Protein 3G2T (pdb70)

Solvent-accessible surface area: 14711 Å² total

Foldseek 3Di:
DDALVVLLCVQQPPPDPDGPVVSLVVSLVCQVVDDCSLLVNLVSLLVQLLDLRQSSNVSSLVSVLVSCVDDDDVNVQNCLDCVRVVSLVQCLDPVHNNVSHDVVSNVSSLVSLVVCCVVPVVSVSSVVSNVVCVVVPSDD/DDDLLVLLCVQQPLVDPDGDVVSLVVSLVCQVVDLVRLLVNLVSLLVQLLDLRQSSNVSSLVSLLVSVVVDDDSNVVNCLDCVRVVSLVLCCDPVHNNVSHDPVSNVSSLVSLVVCVVVPVPSVSSVVSNVVCVVVVSD/DDDDDDDD/DDDDDDDD

B-factor: mean 36.27, std 16.41, range [13.41, 127.63]

Organism: Homo sapiens (NCBI:txid9606)

Sequence (295 aa):
PETLEARINRATNPLNKELDWASINGFCEQLNEDFEGPPLATRLLAHKIQSPQEWEAIQALTVLETCMKSCGKRFHDEVGKFRFLNELIKVVSPKYLGSRTSEKVKNKILELLYSWTVGLPEEVKIAEAYQMLKKQGIVKPETLEARINRATNPLNKELDWASINGFCEQLNEDFEGPPLATRLLAHKIQSPQEWEAIQALTVLETCMKSCGKRFHDEVGKFRFLNELIKVVSPKYLGSRTSEKVKNKILELLYSWTVGLPEEVKIAEAYQMLKKQGIVDDVPMVIADDVPMVIA

InterPro domains:
  IPR002014 VHS domain [PF00790] (8-143)
  IPR002014 VHS domain [PS50179] (17-147)
  IPR002014 VHS domain [SM00288] (10-143)
  IPR004152 GAT domain [PF03127] (222-300)
  IPR004152 GAT domain [PS50909] (171-299)
  IPR008152 Clathrin adaptor, alpha/beta/gamma-adaptin, appendage, Ig-like subdomain [PF02883] (514-631)
  IPR008152 Clathrin adaptor, alpha/beta/gamma-adaptin, appendage, Ig-like subdomain [SM00809] (507-631)
  IPR008153 Gamma-adaptin ear (GAE) domain [PS50180] (510-631)
  IPR008942 ENTH/VHS [G3DSA:1.25.40.90] (2-163)
  IPR008942 ENTH/VHS [SSF48464] (10-154)
  IPR013041 Clathrin adaptor, appendage, Ig-like subdomain superfamily [SSF49348] (496-639)
  IPR027422 ADP-ribosylation factor-binding protein GGA1-3 [PTHR45905] (5-639)
  IPR038425 GAT domain superfamily [G3DSA:1.20.58.160] (210-314)
  IPR041198 N-terminal extension of GAT domain [PF18308] (169-207)

Nearest PDB structures (foldseek):
  3g2s-assembly1_A  TM=9.979E-01  e=1.221E-18  Homo sapiens
  1py1-assembly2_C  TM=9.968E-01  e=1.893E-18  Homo sapiens
  3g2w-assembly2_B  TM=9.938E-01  e=2.794E-18  Homo sapiens
  1jwf-assembly1_A  TM=9.882E-01  e=1.961E-17  Homo sapiens
  1lf8-assembly1_A  TM=9.899E-01  e=2.684E-15  Homo sapiens

Radius of gyration: 19.16 Å; Cα contacts (8 Å, |Δi|>4): 377; chains: 4; bounding box: 48×46×51 Å

CATH classification: 1.25.40.90

GO terms:
  GO:0005515 protein binding (F, IPI)
  GO:0034394 protein localization to cell surface (P, IDA)
  GO:0005769 early endosome (C, IDA)
  GO:0042147 retrograde transport, endosome to Golgi (P, IDA)
  GO:0043001 Golgi to plasma membrane protein transport (P, IDA)
  GO:0006886 intracellular protein transport (P, IDA)
  GO:0008104 intracellular protein localization (P, IDA)
  GO:0031901 early endosome membrane (C, EXP)
  GO:0010008 endosome membrane (C, EXP)
  GO:0031901 early endosome membrane (C, TAS)
  GO:0010008 endosome membrane (C, TAS)
  GO:0005794 Golgi apparatus (C, IDA)
  GO:0032991 protein-containing complex (C, IMP)
  GO:0031267 small GTPase binding (F, IPI)
  GO:0005794 Golgi apparatus (C, TAS)
  GO:0006886 intracellular protein transport (P, TAS)
  GO:0016020 membrane (C, HDA)

Secondary structure (DSSP, 8-state):
---HHHHHHHHT-TT-SS--HHHHHHHHHHTTSSTTHHHHHHHHHHHHHT-SSHHHHHHHHHHHHHHHTS--HHHHHHHTSHHHHHHHHHHH-TTTTGGGS-HHHHHHHHHHHHHHHHH-TT-HHHHHHHHHHHHTT---/---HHHHHHHHT-TT-SS--HHHHHHHHHHGGGSTTHHHHHHHHHHHHHT-SSHHHHHHHHHHHHHHHHH--HHHHHHHTSHHHHHHHHHHH-TTTTGGGS-HHHHHHHHHHHHHHHHH-TT-HHHHHHHHHHHHTT--/-PPPPPP-/-PPPPPP-

Structure (mmCIF, N/CA/C/O backbone):
data_3G2T
#
_entry.id   3G2T
#
_cell.length_a   55.800
_cell.length_b   68.300
_cell.length_c   100.600
_cell.angle_alpha   90.00
_cell.angle_beta   90.00
_cell.angle_gamma   90.00
#
_symmetry.space_group_name_H-M   'P 21 21 21'
#
loop_
_entity.id
_entity.type
_entity.pdbx_description
1 polymer 'ADP-ribosylation factor-binding protein GGA1'
2 polymer 'Phosphorylated C-terminal fragment of Sortilin-related receptor'
3 non-polymer 'IODIDE ION'
4 water water
#
loop_
_atom_site.group_PDB
_atom_site.id
_atom_site.type_symbol
_atom_site.label_atom_id
_atom_site.label_alt_id
_atom_site.label_comp_id
_atom_site.label_asym_id
_atom_site.label_entity_id
_atom_site.label_seq_id
_atom_site.pdbx_PDB_ins_code
_atom_site.Cartn_x
_atom_site.Cartn_y
_atom_site.Cartn_z
_atom_site.occupancy
_atom_site.B_iso_or_equiv
_atom_site.auth_seq_id
_atom_site.auth_comp_id
_atom_site.auth_asym_id
_atom_site.auth_atom_id
_atom_site.pdbx_PDB_model_num
ATOM 1 N N . PRO A 1 9 ? 6.196 -13.940 10.479 1.00 112.63 7 PRO A N 1
ATOM 2 C CA . PRO A 1 9 ? 7.205 -12.893 10.620 1.00 110.57 7 PRO A CA 1
ATOM 3 C C . PRO A 1 9 ? 8.269 -12.974 9.526 1.00 109.17 7 PRO A C 1
ATOM 4 O O . PRO A 1 9 ? 8.807 -14.051 9.255 1.00 111.24 7 PRO A O 1
ATOM 8 N N . GLU A 1 10 ? 8.556 -11.839 8.894 1.00 74.63 8 GLU A N 1
ATOM 9 C CA . GLU A 1 10 ? 9.401 -11.813 7.706 1.00 70.95 8 GLU A CA 1
ATOM 10 C C . GLU A 1 10 ? 10.716 -11.075 7.969 1.00 67.24 8 GLU A C 1
ATOM 11 O O . GLU A 1 10 ? 10.915 -10.484 9.032 1.00 65.79 8 GLU A O 1
ATOM 17 N N . THR A 1 11 ? 11.633 -11.158 7.015 1.00 46.74 9 THR A N 1
ATOM 18 C CA . THR A 1 11 ? 12.910 -10.476 7.140 1.00 42.46 9 THR A CA 1
ATOM 19 C C . THR A 1 11 ? 12.705 -8.972 6.969 1.00 38.17 9 THR A C 1
ATOM 20 O O . THR A 1 11 ? 11.634 -8.531 6.543 1.00 35.54 9 THR A O 1
ATOM 24 N N . LEU A 1 12 ? 13.709 -8.183 7.337 1.00 34.61 10 LEU A N 1
ATOM 25 C CA . LEU A 1 12 ? 13.666 -6.748 7.063 1.00 31.67 10 LEU A CA 1
ATOM 26 C C . LEU A 1 12 ? 13.532 -6.534 5.561 1.00 29.81 10 LEU A C 1
ATOM 27 O O . LEU A 1 12 ? 12.778 -5.672 5.110 1.00 29.07 10 LEU A O 1
ATOM 32 N N . GLU A 1 13 ? 14.262 -7.346 4.803 1.00 30.30 11 GLU A N 1
ATOM 33 C CA . GLU A 1 13 ? 14.210 -7.332 3.350 1.00 30.15 11 GLU A CA 1
ATOM 34 C C . GLU A 1 13 ? 12.779 -7.436 2.841 1.00 30.03 11 GLU A C 1
ATOM 35 O O . GLU A 1 13 ? 12.300 -6.535 2.163 1.00 28.64 11 GLU A O 1
ATOM 41 N N . ALA A 1 14 ? 12.099 -8.532 3.168 1.00 32.14 12 ALA A N 1
ATOM 42 C CA . ALA A 1 14 ? 10.741 -8.730 2.692 1.00 31.16 12 ALA A CA 1
ATOM 43 C C . ALA A 1 14 ? 9.801 -7.598 3.128 1.00 29.93 12 ALA A C 1
ATOM 44 O O . ALA A 1 14 ? 8.942 -7.179 2.354 1.00 28.65 12 ALA A O 1
ATOM 46 N N . ARG A 1 15 ? 9.994 -7.077 4.341 1.00 25.83 13 ARG A N 1
ATOM 47 C CA . ARG A 1 15 ? 9.112 -6.043 4.878 1.00 25.73 13 ARG A CA 1
ATOM 48 C C . ARG A 1 15 ? 9.301 -4.713 4.147 1.00 24.26 13 ARG A C 1
ATOM 49 O O . ARG A 1 15 ? 8.325 -4.024 3.828 1.00 23.59 13 ARG A O 1
ATOM 57 N N . ILE A 1 16 ? 10.553 -4.334 3.932 1.00 22.69 14 ILE A N 1
ATOM 58 C CA . ILE A 1 16 ? 10.858 -3.117 3.158 1.00 22.63 14 ILE A CA 1
ATOM 59 C C . ILE A 1 16 ? 10.384 -3.210 1.698 1.00 22.03 14 ILE A C 1
ATOM 60 O O . ILE A 1 16 ? 9.985 -2.200 1.104 1.00 20.92 14 ILE A O 1
ATOM 65 N N . ASN A 1 17 ? 10.442 -4.412 1.121 1.00 24.22 15 ASN A N 1
ATOM 66 C CA . ASN A 1 17 ? 9.989 -4.623 -0.252 1.00 24.14 15 ASN A CA 1
ATOM 67 C C . ASN A 1 17 ? 8.468 -4.475 -0.371 1.00 25.55 15 ASN A C 1
ATOM 68 O O . ASN A 1 17 ? 7.963 -4.065 -1.402 1.00 26.25 15 ASN A O 1
ATOM 73 N N . ARG A 1 18 ? 7.740 -4.867 0.671 1.00 27.74 16 ARG A N 1
ATOM 74 C CA . ARG A 1 18 ? 6.305 -4.566 0.774 1.00 29.17 16 ARG A CA 1
ATOM 75 C C . ARG A 1 18 ? 6.060 -3.070 0.955 1.00 27.13 16 ARG A C 1
ATOM 76 O O . ARG A 1 18 ? 5.287 -2.455 0.222 1.00 26.80 16 ARG A O 1
ATOM 84 N N . ALA A 1 19 ? 6.708 -2.499 1.961 1.00 24.71 17 ALA A N 1
ATOM 85 C CA . ALA A 1 19 ? 6.437 -1.123 2.376 1.00 24.61 17 ALA A CA 1
ATOM 86 C C . ALA A 1 19 ? 6.805 -0.077 1.323 1.00 23.15 17 ALA A C 1
ATOM 87 O O . ALA A 1 19 ? 6.480 1.103 1.482 1.00 23.84 17 ALA A O 1
ATOM 89 N N . THR A 1 20 ? 7.601 -0.478 0.336 1.00 24.88 18 THR A N 1
ATOM 90 C CA . THR A 1 20 ? 8.100 0.453 -0.688 1.00 23.07 18 THR A CA 1
ATOM 91 C C . THR A 1 20 ? 7.843 -0.010 -2.117 1.00 23.72 18 THR A C 1
ATOM 92 O O . THR A 1 20 ? 8.333 0.601 -3.072 1.00 22.12 18 THR A O 1
ATOM 96 N N . ASN A 1 21 ? 7.002 -1.033 -2.259 1.00 23.95 19 ASN A N 1
ATOM 97 C CA . ASN A 1 21 ? 6.643 -1.576 -3.565 1.00 25.31 19 ASN A CA 1
ATOM 98 C C . ASN A 1 21 ? 6.107 -0.480 -4.485 1.00 25.11 19 ASN A C 1
ATOM 99 O O . ASN A 1 21 ? 5.191 0.256 -4.102 1.00 27.34 19 ASN A O 1
ATOM 104 N N . PRO A 1 22 ? 6.725 -0.318 -5.676 1.00 25.49 20 PRO A N 1
ATOM 105 C CA . PRO A 1 22 ? 6.222 0.563 -6.724 1.00 24.76 20 PRO A CA 1
ATOM 106 C C . PRO A 1 22 ? 4.771 0.314 -7.131 1.00 24.65 20 PRO A C 1
ATOM 107 O O . PRO A 1 22 ? 4.114 1.227 -7.613 1.00 24.82 20 PRO A O 1
ATOM 111 N N . LEU A 1 23 ? 4.286 -0.905 -6.937 1.00 27.06 21 LEU A N 1
ATOM 112 C CA . LEU A 1 23 ? 2.905 -1.257 -7.265 1.00 28.77 21 LEU A CA 1
ATOM 113 C C . LEU A 1 23 ? 1.855 -0.840 -6.225 1.00 28.92 21 LEU A C 1
ATOM 114 O O . LEU A 1 23 ? 0.654 -0.933 -6.496 1.00 28.68 21 LEU A O 1
ATOM 119 N N . ASN A 1 24 ? 2.292 -0.463 -5.024 1.00 25.88 22 ASN A N 1
ATOM 120 C CA . ASN A 1 24 ? 1.356 -0.048 -3.973 1.00 25.81 22 ASN A CA 1
ATOM 121 C C . ASN A 1 24 ? 0.517 1.117 -4.455 1.00 25.73 22 ASN A C 1
ATOM 122 O O . ASN A 1 24 ? 1.053 2.088 -4.974 1.00 25.25 22 ASN A O 1
ATOM 127 N N . LYS A 1 25 ? -0.794 1.031 -4.250 1.00 26.55 23 LYS A N 1
ATOM 128 C CA . LYS A 1 25 ? -1.693 2.071 -4.719 1.00 27.47 23 LYS A CA 1
ATOM 129 C C . LYS A 1 25 ? -1.740 3.244 -3.742 1.00 27.84 23 LYS A C 1
ATOM 130 O O . LYS A 1 25 ? -2.050 4.370 -4.129 1.00 27.43 23 LYS A O 1
ATOM 136 N N . GLU A 1 26 ? -1.381 2.973 -2.490 1.00 26.71 24 GLU A N 1
ATOM 137 C CA . GLU A 1 26 ? -1.280 3.991 -1.449 1.00 26.44 24 GLU A CA 1
ATOM 138 C C . GLU A 1 26 ? -0.296 3.505 -0.392 1.00 25.26 24 GLU A C 1
ATOM 139 O O . GLU A 1 26 ? 0.090 2.330 -0.386 1.00 24.53 24 GLU A O 1
ATOM 145 N N . LEU A 1 27 ? 0.083 4.393 0.521 1.00 22.99 25 LEU A N 1
ATOM 146 C CA . LEU A 1 27 ? 0.970 4.018 1.628 1.00 22.19 25 LEU A CA 1
ATOM 147 C C . LEU A 1 27 ? 0.460 2.761 2.317 1.00 23.75 25 LEU A C 1
ATOM 148 O O . LEU A 1 27 ? -0.724 2.666 2.620 1.00 24.79 25 LEU A O 1
ATOM 153 N N . ASP A 1 28 ? 1.353 1.796 2.538 1.00 24.26 26 ASP A N 1
ATOM 154 C CA . ASP A 1 28 ? 0.993 0.525 3.186 1.00 25.52 26 ASP A CA 1
ATOM 155 C C . ASP A 1 28 ? 1.422 0.575 4.646 1.00 24.95 26 ASP A C 1
ATOM 156 O O . ASP A 1 28 ? 2.548 0.212 5.000 1.00 25.30 26 ASP A O 1
ATOM 161 N N . TRP A 1 29 ? 0.547 1.111 5.485 1.00 28.13 27 TRP A N 1
ATOM 162 C CA . TRP A 1 29 ? 0.931 1.471 6.837 1.00 27.19 27 TRP A CA 1
ATOM 163 C C . TRP A 1 29 ? 1.188 0.232 7.693 1.00 28.34 27 TRP A C 1
ATOM 164 O O . TRP A 1 29 ? 2.067 0.242 8.546 1.00 27.86 27 TRP A O 1
ATOM 175 N N . ALA A 1 30 ? 0.478 -0.860 7.416 1.00 26.58 28 ALA A N 1
ATOM 176 C CA . ALA A 1 30 ? 0.761 -2.117 8.100 1.00 27.13 28 ALA A CA 1
ATOM 177 C C . ALA A 1 30 ? 2.217 -2.540 7.908 1.00 26.22 28 ALA A C 1
ATOM 178 O O . ALA A 1 30 ? 2.886 -2.912 8.858 1.00 26.31 28 ALA A O 1
ATOM 180 N N . SER A 1 31 ? 2.709 -2.456 6.675 1.00 28.51 29 SER A N 1
ATOM 181 C CA . SER A 1 31 ? 4.051 -2.919 6.349 1.00 28.06 29 SER A CA 1
ATOM 182 C C . SER A 1 31 ? 5.114 -1.905 6.779 1.00 26.37 29 SER A C 1
ATOM 183 O O . SER A 1 31 ? 6.209 -2.288 7.183 1.00 26.61 29 SER A O 1
ATOM 186 N N . ILE A 1 32 ? 4.791 -0.615 6.682 1.00 24.19 30 ILE A N 1
ATOM 187 C CA . ILE A 1 32 ? 5.664 0.449 7.180 1.00 21.99 30 ILE A CA 1
ATOM 188 C C . ILE A 1 32 ? 5.871 0.305 8.700 1.00 22.76 30 ILE A C 1
ATOM 189 O O . ILE A 1 32 ? 7.000 0.258 9.191 1.00 20.15 30 ILE A O 1
ATOM 194 N N . ASN A 1 33 ? 4.771 0.268 9.445 1.00 22.95 31 ASN A N 1
ATOM 195 C CA . ASN A 1 33 ? 4.838 0.173 10.898 1.00 24.88 31 ASN A CA 1
ATOM 196 C C . ASN A 1 33 ? 5.507 -1.128 11.362 1.00 24.39 31 ASN A C 1
ATOM 197 O O . ASN A 1 33 ? 6.330 -1.124 12.268 1.00 27.44 31 ASN A O 1
ATOM 202 N N . GLY A 1 34 ? 5.191 -2.229 10.698 1.00 26.66 32 GLY A N 1
ATOM 203 C CA . GLY A 1 34 ? 5.847 -3.509 10.985 1.00 26.98 32 GLY A CA 1
ATOM 204 C C . GLY A 1 34 ? 7.345 -3.499 10.730 1.00 27.30 32 GLY A C 1
ATOM 205 O O . GLY A 1 34 ? 8.098 -4.167 11.436 1.00 29.41 32 GLY A O 1
ATOM 206 N N . PHE A 1 35 ? 7.791 -2.754 9.718 1.00 24.80 33 PHE A N 1
ATOM 207 C CA . PHE A 1 35 ? 9.232 -2.568 9.492 1.00 24.64 33 PHE A CA 1
ATOM 208 C C . PHE A 1 35 ? 9.923 -1.872 10.665 1.00 25.81 33 PHE A C 1
ATOM 209 O O . PHE A 1 35 ? 10.969 -2.328 11.137 1.00 26.56 33 PHE A O 1
ATOM 217 N N . CYS A 1 36 ? 9.386 -0.722 11.075 1.00 23.45 34 CYS A N 1
ATOM 218 C CA . CYS A 1 36 ? 9.865 -0.044 12.282 1.00 22.96 34 CYS A CA 1
ATOM 219 C C . CYS A 1 36 ? 9.903 -0.953 13.512 1.00 25.47 34 CYS A C 1
ATOM 220 O O . CYS A 1 36 ? 10.880 -0.944 14.273 1.00 24.98 34 CYS A O 1
ATOM 223 N N . GLU A 1 37 ? 8.810 -1.681 13.742 1.00 29.66 35 GLU A N 1
ATOM 224 C CA . GLU A 1 37 ? 8.742 -2.646 14.839 1.00 30.92 35 GLU A CA 1
ATOM 225 C C . GLU A 1 37 ? 9.872 -3.675 14.760 1.00 31.20 35 GLU A C 1
ATOM 226 O O . GLU A 1 37 ? 10.512 -3.978 15.760 1.00 31.69 35 GLU A O 1
ATOM 232 N N . GLN A 1 38 ? 10.091 -4.236 13.577 1.00 28.58 36 GLN A N 1
ATOM 233 C CA . GLN A 1 38 ? 11.012 -5.367 13.428 1.00 30.27 36 GLN A CA 1
ATOM 234 C C . GLN A 1 38 ? 12.504 -4.985 13.483 1.00 28.98 36 GLN A C 1
ATOM 235 O O . GLN A 1 38 ? 13.350 -5.806 13.831 1.00 27.96 36 GLN A O 1
ATOM 241 N N . LEU A 1 39 ? 12.840 -3.761 13.087 1.00 27.66 37 LEU A N 1
ATOM 242 C CA . LEU A 1 39 ? 14.253 -3.413 12.937 1.00 28.60 37 LEU A CA 1
ATOM 243 C C . LEU A 1 39 ? 15.003 -3.467 14.272 1.00 28.87 37 LEU A C 1
ATOM 244 O O . LEU A 1 39 ? 16.218 -3.603 14.297 1.00 29.91 37 LEU A O 1
ATOM 249 N N . ASN A 1 40 ? 14.271 -3.409 15.381 1.00 29.80 38 ASN A N 1
ATOM 250 C CA . ASN A 1 40 ? 14.909 -3.437 16.695 1.00 32.49 38 ASN A CA 1
ATOM 251 C C . ASN A 1 40 ? 14.979 -4.843 17.283 1.00 33.94 38 ASN A C 1
ATOM 252 O O . ASN A 1 40 ? 15.555 -5.049 18.353 1.00 33.95 38 ASN A O 1
ATOM 257 N N . GLU A 1 41 ? 14.438 -5.811 16.551 1.00 40.07 39 GLU A N 1
ATOM 258 C CA . GLU A 1 41 ? 14.324 -7.181 17.048 1.00 44.77 39 GLU A CA 1
ATOM 259 C C . GLU A 1 41 ? 15.670 -7.808 17.393 1.00 46.68 39 GLU A C 1
ATOM 260 O O . GLU A 1 41 ? 15.842 -8.349 18.486 1.00 48.93 39 GLU A O 1
ATOM 266 N N . ASP A 1 42 ? 16.643 -7.732 16.494 1.00 44.57 40 ASP A N 1
ATOM 267 C CA . ASP A 1 42 ? 17.983 -8.150 16.911 1.00 46.85 40 ASP A CA 1
ATOM 268 C C . ASP A 1 42 ? 19.079 -7.111 16.773 1.00 43.93 40 ASP A C 1
ATOM 269 O O . ASP A 1 42 ? 18.823 -5.984 16.353 1.00 40.56 40 ASP A O 1
ATOM 274 N N . PHE A 1 43 ? 20.268 -7.461 17.255 1.00 45.02 41 PHE A N 1
ATOM 275 C CA . PHE A 1 43 ? 21.295 -6.472 17.559 1.00 44.71 41 PHE A CA 1
ATOM 276 C C . PHE A 1 43 ? 21.673 -5.681 16.312 1.00 42.97 41 PHE A C 1
ATOM 277 O O . PHE A 1 43 ? 21.836 -4.452 16.358 1.00 39.72 41 PHE A O 1
ATOM 285 N N . GLU A 1 44 ? 21.703 -6.380 15.180 1.00 44.58 42 GLU A N 1
ATOM 286 C CA . GLU A 1 44 ? 22.210 -5.817 13.936 1.00 43.25 42 GLU A CA 1
ATOM 287 C C . GLU A 1 44 ? 21.079 -5.367 13.023 1.00 40.26 42 GLU A C 1
ATOM 288 O O . GLU A 1 44 ? 21.312 -5.018 11.862 1.00 39.26 42 GLU A O 1
ATOM 294 N N . GLY A 1 45 ? 19.854 -5.387 13.541 1.00 30.30 43 GLY A N 1
ATOM 295 C CA . GLY A 1 45 ? 18.684 -4.979 12.758 1.00 27.75 43 GLY A CA 1
ATOM 296 C C . GLY A 1 45 ? 18.767 -3.544 12.263 1.00 25.33 43 GLY A C 1
ATOM 297 O O .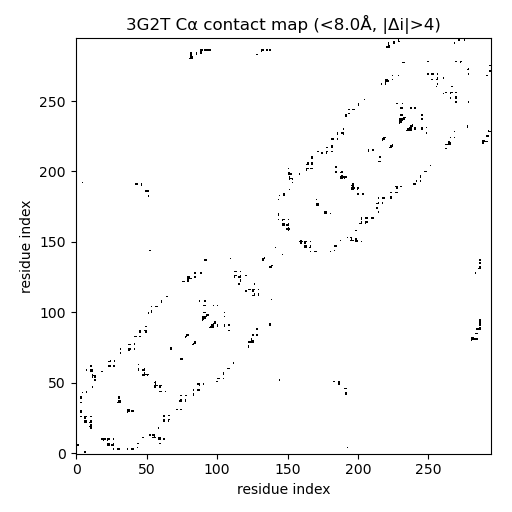 GLY A 1 45 ? 18.591 -3.281 11.077 1.00 24.75 43 GLY A O 1
ATOM 298 N N . PRO A 1 46 ? 19.010 -2.594 13.181 1.00 27.57 44 PRO A N 1
ATOM 299 C CA . PRO A 1 46 ? 19.024 -1.175 12.829 1.00 24.91 44 PRO A CA 1
ATOM 300 C C . PRO A 1 46 ? 20.019 -0.789 11.722 1.00 25.78 44 PRO A C 1
ATOM 301 O O . PRO A 1 46 ? 19.666 0.008 10.847 1.00 24.00 44 PRO A O 1
ATOM 305 N N . PRO A 1 47 ? 21.282 -1.265 11.809 1.00 27.50 45 PRO A N 1
ATOM 306 C CA . PRO A 1 47 ? 22.237 -1.021 10.720 1.00 27.22 45 PRO A CA 1
ATOM 307 C C . PRO A 1 47 ? 21.804 -1.630 9.388 1.00 27.87 45 PRO A C 1
ATOM 308 O O . PRO A 1 47 ? 22.105 -1.078 8.334 1.00 26.14 45 PRO A O 1
ATOM 312 N N . LEU A 1 48 ? 21.168 -2.798 9.435 1.00 27.79 46 LEU A N 1
ATOM 313 C CA . LEU A 1 48 ? 20.572 -3.378 8.241 1.00 28.65 46 LEU A CA 1
ATOM 314 C C . LEU A 1 48 ? 19.428 -2.537 7.688 1.00 26.32 46 LEU A C 1
ATOM 315 O O . LEU A 1 48 ? 19.342 -2.340 6.482 1.00 28.76 46 LEU A O 1
ATOM 320 N N . ALA A 1 49 ? 18.527 -2.093 8.560 1.00 26.23 47 ALA A N 1
ATOM 321 C CA . ALA A 1 49 ? 17.388 -1.273 8.149 1.00 25.71 47 ALA A CA 1
ATOM 322 C C . ALA A 1 49 ? 17.853 -0.043 7.384 1.00 25.64 47 ALA A C 1
ATOM 323 O O . ALA A 1 49 ? 17.304 0.306 6.339 1.00 26.62 47 ALA A O 1
ATOM 325 N N . THR A 1 50 ? 18.928 0.556 7.879 1.00 25.93 48 THR A N 1
ATOM 326 C CA . THR A 1 50 ? 19.480 1.788 7.344 1.00 24.02 48 THR A CA 1
ATOM 327 C C . THR A 1 50 ? 20.202 1.542 5.998 1.00 24.16 48 THR A C 1
ATOM 328 O O . THR A 1 50 ? 19.966 2.241 5.024 1.00 22.20 48 THR A O 1
ATOM 332 N N . ARG A 1 51 ? 20.913 0.423 5.896 1.00 28.41 49 ARG A N 1
ATOM 333 C CA . ARG A 1 51 ? 21.439 -0.041 4.618 1.00 29.05 49 ARG A CA 1
ATOM 334 C C . ARG A 1 51 ? 20.332 -0.202 3.578 1.00 27.95 49 ARG A C 1
ATOM 335 O O . ARG A 1 51 ? 20.459 0.260 2.434 1.00 26.63 49 ARG A O 1
ATOM 343 N N . LEU A 1 52 ? 19.254 -0.872 3.974 1.00 22.78 50 LEU A N 1
ATOM 344 C CA . LEU A 1 52 ? 18.141 -1.151 3.078 1.00 20.97 50 LEU A CA 1
ATOM 345 C C . LEU A 1 52 ? 17.385 0.152 2.723 1.00 21.06 50 LEU A C 1
ATOM 346 O O . LEU A 1 52 ? 17.069 0.397 1.573 1.00 21.12 50 LEU A O 1
ATOM 351 N N . LEU A 1 53 ? 17.133 1.005 3.706 1.00 22.34 51 LEU A N 1
ATOM 352 C CA . LEU A 1 53 ? 16.486 2.295 3.438 1.00 20.19 51 LEU A CA 1
ATOM 353 C C . LEU A 1 53 ? 17.280 3.151 2.450 1.00 20.15 51 LEU A C 1
ATOM 354 O O . LEU A 1 53 ? 16.718 3.766 1.538 1.00 19.75 51 LEU A O 1
ATOM 359 N N . ALA A 1 54 ? 18.595 3.157 2.608 1.00 23.92 52 ALA A N 1
ATOM 360 C CA . ALA A 1 54 ? 19.453 4.024 1.805 1.00 23.46 52 ALA A CA 1
ATOM 361 C C . ALA A 1 54 ? 19.375 3.651 0.335 1.00 25.56 52 ALA A C 1
ATOM 362 O O . ALA A 1 54 ? 19.380 4.521 -0.536 1.00 23.46 52 ALA A O 1
ATOM 364 N N . HIS A 1 55 ? 19.335 2.350 0.060 1.00 26.16 53 HIS A N 1
ATOM 365 C CA . HIS A 1 55 ? 19.190 1.882 -1.307 1.00 25.82 53 HIS A CA 1
ATOM 366 C C . HIS A 1 55 ? 17.827 2.245 -1.901 1.00 24.00 53 HIS A C 1
ATOM 367 O O . HIS A 1 55 ? 17.761 2.831 -2.976 1.00 23.42 53 HIS A O 1
ATOM 374 N N . LYS A 1 56 ? 16.746 1.957 -1.177 1.00 20.00 54 LYS A N 1
ATOM 375 C CA . LYS A 1 56 ? 15.407 2.321 -1.644 1.00 18.22 54 LYS A CA 1
ATOM 376 C C . LYS A 1 56 ? 15.263 3.818 -1.941 1.00 18.26 54 LYS A C 1
ATOM 377 O O . LYS A 1 56 ? 14.587 4.221 -2.904 1.00 18.85 54 LYS A O 1
ATOM 383 N N . ILE A 1 57 ? 15.878 4.646 -1.104 1.00 20.12 55 ILE A N 1
ATOM 384 C CA . ILE A 1 57 ? 15.728 6.101 -1.210 1.00 18.95 55 ILE A CA 1
ATOM 385 C C . ILE A 1 57 ? 16.422 6.655 -2.460 1.00 19.62 55 ILE A C 1
ATOM 386 O O . ILE A 1 57 ? 16.015 7.695 -3.008 1.00 18.45 55 ILE A O 1
ATOM 391 N N . GLN A 1 58 ? 17.437 5.928 -2.931 1.00 17.55 56 GLN A N 1
ATOM 392 C CA . GLN A 1 58 ? 18.140 6.272 -4.163 1.00 19.68 56 GLN A CA 1
ATOM 393 C C . GLN A 1 58 ? 17.529 5.670 -5.422 1.00 20.56 56 GLN A C 1
ATOM 394 O O . GLN A 1 58 ? 18.094 5.804 -6.507 1.00 21.36 56 GLN A O 1
ATOM 400 N N . SER A 1 59 ? 16.304 5.165 -5.310 1.00 22.83 57 SER A N 1
ATOM 401 C CA . SER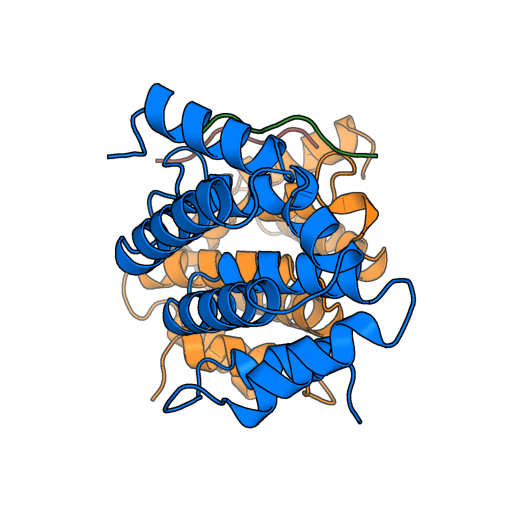 A 1 59 ? 15.601 4.641 -6.482 1.00 23.11 57 SER A CA 1
ATOM 402 C C . SER A 1 59 ? 15.296 5.705 -7.536 1.00 23.87 57 SER A C 1
ATOM 403 O O . SER A 1 59 ? 14.748 6.784 -7.208 1.00 22.60 57 SER A O 1
ATOM 406 N N . PRO A 1 60 ? 15.591 5.394 -8.816 1.00 24.14 58 PRO A N 1
ATOM 407 C CA . PRO A 1 60 ? 15.126 6.280 -9.880 1.00 25.23 58 PRO A CA 1
ATOM 408 C C . PRO A 1 60 ? 13.610 6.285 -10.020 1.00 25.55 58 PRO A C 1
ATOM 409 O O . PRO A 1 60 ? 13.054 7.198 -10.634 1.00 26.22 58 PRO A O 1
ATOM 413 N N . GLN A 1 61 ? 12.944 5.364 -9.331 1.00 21.17 59 GLN A N 1
ATOM 414 C CA . GLN A 1 61 ? 11.483 5.286 -9.353 1.00 20.58 59 GLN A CA 1
ATOM 415 C C . GLN A 1 61 ? 10.890 6.081 -8.195 1.00 19.96 59 GLN A C 1
ATOM 416 O O . GLN A 1 61 ? 11.068 5.724 -7.036 1.00 17.88 59 GLN A O 1
ATOM 422 N N . GLU A 1 62 ? 10.275 7.217 -8.518 1.00 21.77 60 GLU A N 1
ATOM 423 C CA . GLU A 1 62 ? 9.980 8.220 -7.520 1.00 21.74 60 GLU A CA 1
ATOM 424 C C . GLU A 1 62 ? 9.141 7.674 -6.357 1.00 21.80 60 GLU A C 1
ATOM 425 O O . GLU A 1 62 ? 9.457 7.916 -5.199 1.00 21.33 60 GLU A O 1
ATOM 431 N N . TRP A 1 63 ? 8.120 6.878 -6.666 1.00 21.13 61 TRP A N 1
ATOM 432 C CA . TRP A 1 63 ? 7.206 6.356 -5.649 1.00 20.31 61 TRP A CA 1
ATOM 433 C C . TRP A 1 63 ? 7.885 5.347 -4.723 1.00 21.01 61 TRP A C 1
ATOM 434 O O . TRP A 1 63 ? 7.513 5.218 -3.554 1.00 18.59 61 TRP A O 1
ATOM 445 N N . GLU A 1 64 ? 8.855 4.604 -5.250 1.00 21.50 62 GLU A N 1
ATOM 446 C CA . GLU A 1 64 ? 9.664 3.716 -4.413 1.00 22.44 62 GLU A CA 1
ATOM 447 C C . GLU A 1 64 ? 10.448 4.525 -3.376 1.00 21.24 62 GLU A C 1
ATOM 448 O O . GLU A 1 64 ? 10.317 4.289 -2.178 1.00 22.66 62 GLU A O 1
ATOM 454 N N . ALA A 1 65 ? 11.155 5.549 -3.844 1.00 23.12 63 ALA A N 1
ATOM 455 C CA . ALA A 1 65 ? 11.900 6.476 -2.987 1.00 22.51 63 ALA A CA 1
ATOM 456 C C . ALA A 1 65 ? 11.037 7.254 -1.994 1.00 22.06 63 ALA A C 1
ATOM 457 O O . ALA A 1 65 ? 11.431 7.415 -0.846 1.00 21.87 63 ALA A O 1
ATOM 459 N N . ILE A 1 66 ? 9.888 7.759 -2.443 1.00 19.03 64 ILE A N 1
ATOM 460 C CA . ILE A 1 66 ? 8.972 8.538 -1.583 1.00 18.57 64 ILE A CA 1
ATOM 461 C C . ILE A 1 66 ? 8.408 7.676 -0.437 1.00 19.50 64 ILE A C 1
ATOM 462 O O . ILE A 1 66 ? 8.334 8.118 0.709 1.00 18.03 64 ILE A O 1
ATOM 467 N N . GLN A 1 67 ? 8.047 6.435 -0.748 1.00 20.43 65 GLN A N 1
ATOM 468 C CA . GLN A 1 67 ? 7.568 5.506 0.267 1.00 20.73 65 GLN A CA 1
ATOM 469 C C . GLN A 1 67 ? 8.653 5.159 1.274 1.00 19.34 65 GLN A C 1
ATOM 470 O O . GLN A 1 67 ? 8.386 5.026 2.475 1.00 19.16 65 GLN A O 1
ATOM 476 N N . ALA A 1 68 ? 9.880 5.023 0.786 1.00 15.88 66 ALA A N 1
ATOM 477 C CA . ALA A 1 68 ? 11.010 4.689 1.641 1.00 16.99 66 ALA A CA 1
ATOM 478 C C . ALA A 1 68 ? 11.363 5.859 2.559 1.00 16.18 66 ALA A C 1
ATOM 479 O O . ALA A 1 68 ? 11.707 5.669 3.716 1.00 17.02 66 ALA A O 1
ATOM 481 N N . LEU A 1 69 ? 11.271 7.080 2.046 1.00 18.23 67 LEU A N 1
ATOM 482 C CA . LEU A 1 69 ? 11.386 8.264 2.908 1.00 18.37 67 LEU A CA 1
ATOM 483 C C . LEU A 1 69 ? 10.323 8.339 3.997 1.00 17.39 67 LEU A C 1
ATOM 484 O O . LEU A 1 69 ? 10.591 8.811 5.104 1.00 18.13 67 LEU A O 1
ATOM 489 N N . THR A 1 70 ? 9.096 7.956 3.660 1.00 19.40 68 THR A N 1
ATOM 490 C CA . THR A 1 70 ? 8.022 7.827 4.660 1.00 21.23 68 THR A CA 1
ATOM 491 C C . THR A 1 70 ? 8.301 6.754 5.718 1.00 21.34 68 THR A C 1
ATOM 492 O O . THR A 1 70 ? 7.999 6.940 6.903 1.00 23.59 68 THR A O 1
ATOM 496 N N . VAL A 1 71 ? 8.875 5.630 5.307 1.00 20.38 69 VAL A N 1
ATOM 497 C CA . VAL A 1 71 ? 9.381 4.661 6.279 1.00 20.35 69 VAL A CA 1
ATOM 498 C C . VAL A 1 71 ? 10.429 5.270 7.225 1.00 20.61 69 VAL A C 1
ATOM 499 O O . VAL A 1 71 ? 10.226 5.327 8.438 1.00 22.58 69 VAL A O 1
ATOM 503 N N . LEU A 1 72 ? 11.520 5.775 6.657 1.00 20.94 70 LEU A N 1
ATOM 504 C CA . LEU A 1 72 ? 12.530 6.517 7.415 1.00 20.66 70 LEU A CA 1
ATOM 505 C C . LEU A 1 72 ? 11.913 7.508 8.425 1.00 21.96 70 LEU A C 1
ATOM 506 O O . LEU A 1 72 ? 12.266 7.514 9.602 1.00 19.76 70 LEU A O 1
ATOM 511 N N . GLU A 1 73 ? 11.038 8.381 7.934 1.00 21.32 71 GLU A N 1
ATOM 512 C CA . GLU A 1 73 ? 10.401 9.399 8.759 1.00 22.48 71 GLU A CA 1
ATOM 513 C C . GLU A 1 73 ? 9.664 8.756 9.930 1.00 23.87 71 GLU A C 1
ATOM 514 O O . GLU A 1 73 ? 9.756 9.219 11.073 1.00 24.42 71 GLU A O 1
ATOM 520 N N . THR A 1 74 ? 8.907 7.705 9.624 1.00 23.50 72 THR A N 1
ATOM 521 C CA . THR A 1 74 ? 8.059 7.028 10.606 1.00 23.32 72 THR A CA 1
ATOM 522 C C . THR A 1 74 ? 8.875 6.362 11.707 1.00 22.20 72 THR A C 1
ATOM 523 O O . THR A 1 74 ? 8.554 6.492 12.883 1.00 22.32 72 THR A O 1
ATOM 527 N N . CYS A 1 75 ? 9.930 5.653 11.332 1.00 22.66 73 CYS A N 1
ATOM 528 C CA . CYS A 1 75 ? 10.736 4.946 12.324 1.00 24.44 73 CYS A CA 1
ATOM 529 C C . CYS A 1 75 ? 11.543 5.949 13.161 1.00 23.43 73 CYS A C 1
ATOM 530 O O . CYS A 1 75 ? 11.716 5.767 14.355 1.00 25.16 73 CYS A O 1
ATOM 533 N N . MET A 1 76 ? 11.987 7.036 12.539 1.00 21.89 74 MET A N 1
ATOM 534 C CA . MET A 1 76 ? 12.707 8.075 13.269 1.00 21.71 74 MET A CA 1
ATOM 535 C C . MET A 1 76 ? 11.834 8.732 14.345 1.00 22.12 74 MET A C 1
ATOM 536 O O . MET A 1 76 ? 12.335 9.131 15.371 1.00 23.47 74 MET A O 1
ATOM 541 N N . LYS A 1 77 ? 10.522 8.787 14.129 1.00 28.82 75 LYS A N 1
ATOM 542 C CA . LYS A 1 77 ? 9.630 9.449 15.073 1.00 29.40 75 LYS A CA 1
ATOM 543 C C . LYS A 1 77 ? 9.502 8.693 16.388 1.00 30.85 75 LYS A C 1
ATOM 544 O O . LYS A 1 77 ? 9.029 9.241 17.388 1.00 31.98 75 LYS A O 1
ATOM 550 N N . SER A 1 78 ? 9.913 7.430 16.385 1.00 30.22 76 SER A N 1
ATOM 551 C CA . SER A 1 78 ? 9.703 6.562 17.544 1.00 31.68 76 SER A CA 1
ATOM 552 C C . SER A 1 78 ? 11.000 6.314 18.302 1.00 30.57 76 SER A C 1
ATOM 553 O O . SER A 1 78 ? 12.090 6.440 17.733 1.00 31.34 76 SER A O 1
ATOM 556 N N . CYS A 1 79 ? 10.870 5.965 19.582 1.00 24.77 77 CYS A N 1
ATOM 557 C CA . CYS A 1 79 ? 12.013 5.811 20.466 1.00 25.60 77 CYS A CA 1
ATOM 558 C C . CYS A 1 79 ? 12.894 4.673 19.987 1.00 24.98 77 CYS A C 1
ATOM 559 O O . CYS A 1 79 ? 12.395 3.634 19.537 1.00 24.62 77 CYS A O 1
ATOM 562 N N . GLY A 1 80 ? 14.204 4.886 20.065 1.00 27.99 78 GLY A N 1
ATOM 563 C CA . GLY A 1 80 ? 15.176 3.898 19.622 1.00 27.09 78 GLY A CA 1
ATOM 564 C C . GLY A 1 80 ? 16.555 4.492 19.399 1.00 26.80 78 GLY A C 1
ATOM 565 O O . GLY A 1 80 ? 16.830 5.037 18.334 1.00 25.87 78 GLY A O 1
ATOM 566 N N . LYS A 1 81 ? 17.439 4.330 20.381 1.00 26.74 79 LYS A N 1
ATOM 567 C CA . LYS A 1 81 ? 18.808 4.827 20.275 1.00 27.43 79 LYS A CA 1
ATOM 568 C C . LYS A 1 81 ? 19.608 4.272 19.093 1.00 26.21 79 LYS A C 1
ATOM 569 O O . LYS A 1 81 ? 20.275 5.029 18.387 1.00 25.49 79 LYS A O 1
ATOM 575 N N . ARG A 1 82 ? 19.621 2.953 18.925 1.00 27.56 80 ARG A N 1
ATOM 576 C CA . ARG A 1 82 ? 20.473 2.341 17.903 1.00 26.50 80 ARG A CA 1
ATOM 577 C C . ARG A 1 82 ? 20.089 2.864 16.517 1.00 26.35 80 ARG A C 1
ATOM 578 O O . ARG A 1 82 ? 20.951 3.263 15.733 1.00 24.47 80 ARG A O 1
ATOM 586 N N . PHE A 1 83 ? 18.790 2.911 16.229 1.00 23.52 81 PHE A N 1
ATOM 587 C CA . PHE A 1 83 ? 18.340 3.407 14.921 1.00 23.06 81 PHE A CA 1
ATOM 588 C C . PHE A 1 83 ? 18.587 4.919 14.770 1.00 22.05 81 PHE A C 1
ATOM 589 O O . PHE A 1 83 ? 19.038 5.383 13.719 1.00 22.81 81 PHE A O 1
ATOM 597 N N . HIS A 1 84 ? 18.340 5.684 15.829 1.00 23.00 82 HIS A N 1
ATOM 598 C CA . HIS A 1 84 ? 18.663 7.117 15.798 1.00 21.98 82 HIS A CA 1
ATOM 599 C C . HIS A 1 84 ? 20.142 7.331 15.497 1.00 23.11 82 HIS A C 1
ATOM 600 O O . HIS A 1 84 ? 20.499 8.179 14.669 1.00 23.70 82 HIS A O 1
ATOM 607 N N . ASP A 1 85 ? 20.992 6.524 16.133 1.00 25.86 83 ASP A N 1
ATOM 608 C CA . ASP A 1 85 ? 22.445 6.607 15.953 1.00 26.12 83 ASP A CA 1
ATOM 609 C C . ASP A 1 85 ? 22.910 6.174 14.560 1.00 25.49 83 ASP A C 1
ATOM 610 O O . ASP A 1 85 ? 23.860 6.742 14.030 1.00 26.12 83 ASP A O 1
ATOM 615 N N . GLU A 1 86 ? 22.318 5.116 14.003 1.00 23.62 84 GLU A N 1
ATOM 616 C CA . GLU A 1 86 ? 22.675 4.693 12.640 1.00 22.82 84 GLU A CA 1
ATOM 617 C C . GLU A 1 86 ? 22.357 5.739 11.582 1.00 21.74 84 GLU A C 1
ATOM 618 O O . GLU A 1 86 ? 23.176 6.009 10.701 1.00 22.23 84 GLU A O 1
ATOM 624 N N . VAL A 1 87 ? 21.147 6.291 11.640 1.00 23.78 85 VAL A N 1
ATOM 625 C CA . VAL A 1 87 ? 20.740 7.368 10.743 1.00 22.89 85 VAL A CA 1
ATOM 626 C C . VAL A 1 87 ? 21.579 8.632 10.959 1.00 24.36 85 VAL A C 1
ATOM 627 O O . VAL A 1 87 ? 21.762 9.429 10.041 1.00 24.18 85 VAL A O 1
ATOM 631 N N . GLY A 1 88 ? 22.070 8.815 12.183 1.00 26.04 86 GLY A N 1
ATOM 632 C CA . GLY A 1 88 ? 22.852 9.992 12.528 1.00 26.27 86 GLY A CA 1
ATOM 633 C C . GLY A 1 88 ? 24.343 9.838 12.270 1.00 27.76 86 GLY A C 1
ATOM 634 O O . GLY A 1 88 ? 25.140 10.604 12.803 1.00 29.29 86 GLY A O 1
ATOM 635 N N . LYS A 1 89 ? 24.725 8.778 11.555 1.00 26.84 87 LYS A N 1
ATOM 636 C CA . LYS A 1 89 ? 26.084 8.642 11.021 1.00 27.46 87 LYS A CA 1
ATOM 637 C C . LYS A 1 89 ? 26.171 9.091 9.567 1.00 26.83 87 LYS A C 1
ATOM 638 O O . LYS A 1 89 ? 25.215 8.951 8.813 1.00 25.76 87 LYS A O 1
ATOM 644 N N . PHE A 1 90 ? 27.347 9.565 9.163 1.00 27.55 88 PHE A N 1
ATOM 645 C CA . PHE A 1 90 ? 27.593 9.926 7.764 1.00 26.86 88 PHE A CA 1
ATOM 646 C C . PHE A 1 90 ? 27.489 8.721 6.834 1.00 26.54 88 PHE A C 1
ATOM 647 O O . PHE A 1 90 ? 27.113 8.855 5.674 1.00 26.05 88 PHE A O 1
ATOM 655 N N . ARG A 1 91 ? 27.706 7.531 7.380 1.00 25.79 89 ARG A N 1
ATOM 656 C CA . ARG A 1 91 ? 27.537 6.300 6.609 1.00 26.34 89 ARG A CA 1
ATOM 657 C C . ARG A 1 91 ? 26.139 6.198 5.992 1.00 24.32 89 ARG A C 1
ATOM 658 O O . ARG A 1 91 ? 25.974 5.663 4.887 1.00 25.22 89 ARG A O 1
ATOM 666 N N . PHE A 1 92 ? 25.145 6.746 6.687 1.00 24.21 90 PHE A N 1
ATOM 667 C CA . PHE A 1 92 ? 23.788 6.837 6.150 1.00 21.90 90 PHE A CA 1
ATOM 668 C C . PHE A 1 92 ? 23.476 8.230 5.594 1.00 22.23 90 PHE A C 1
ATOM 669 O O . PHE A 1 92 ? 22.970 8.357 4.482 1.00 22.05 90 PHE A O 1
ATOM 677 N N . LEU A 1 93 ? 23.799 9.275 6.355 1.00 21.46 91 LEU A N 1
ATOM 678 C CA . LEU A 1 93 ? 23.572 10.657 5.896 1.00 21.19 91 LEU A CA 1
ATOM 679 C C . LEU A 1 93 ? 24.135 10.894 4.497 1.00 20.49 91 LEU A C 1
ATOM 680 O O . LEU A 1 93 ? 23.549 11.629 3.718 1.00 18.80 91 LEU A O 1
ATOM 685 N N . ASN A 1 94 ? 25.329 10.363 4.230 1.00 21.84 92 ASN A N 1
ATOM 686 C CA . ASN A 1 94 ? 25.971 10.504 2.921 1.00 22.31 92 ASN A CA 1
ATOM 687 C C . ASN A 1 94 ? 25.123 9.970 1.764 1.00 22.28 92 ASN A C 1
ATOM 688 O O . ASN A 1 94 ? 25.155 10.512 0.659 1.00 21.26 92 ASN A O 1
ATOM 693 N N . GLU A 1 95 ? 24.397 8.884 2.010 1.00 21.85 93 GLU A N 1
ATOM 694 C CA . GLU A 1 95 ? 23.462 8.357 1.019 1.00 21.80 93 GLU A CA 1
ATOM 695 C C . GLU A 1 95 ? 22.336 9.344 0.709 1.00 22.03 93 GLU A C 1
ATOM 696 O O . GLU A 1 95 ? 21.896 9.432 -0.435 1.00 21.23 93 GLU A O 1
ATOM 702 N N . LEU A 1 96 ? 21.936 10.145 1.698 1.00 20.72 94 LEU A N 1
ATOM 703 C CA . LEU A 1 96 ? 20.936 11.196 1.476 1.00 18.11 94 LEU A CA 1
ATOM 704 C C . LEU A 1 96 ? 21.509 12.415 0.745 1.00 18.33 94 LEU A C 1
ATOM 705 O O . LEU A 1 96 ? 20.828 13.057 -0.050 1.00 16.00 94 LEU A O 1
ATOM 710 N N . ILE A 1 97 ? 22.709 12.814 1.150 1.00 17.67 95 ILE A N 1
ATOM 711 C CA . ILE A 1 97 ? 23.417 13.922 0.532 1.00 18.48 95 ILE A CA 1
ATOM 712 C C . ILE A 1 97 ? 23.604 13.683 -0.968 1.00 19.82 95 ILE A C 1
ATOM 713 O O . ILE A 1 97 ? 23.573 14.626 -1.748 1.00 18.73 95 ILE A O 1
ATOM 718 N N . LYS A 1 98 ? 23.796 12.424 -1.363 1.00 20.52 96 LYS A N 1
ATOM 719 C CA . LYS A 1 98 ? 24.044 12.088 -2.758 1.00 22.82 96 LYS A CA 1
ATOM 720 C C . LYS A 1 98 ? 22.803 12.301 -3.618 1.00 23.42 96 LYS A C 1
ATOM 721 O O . LYS A 1 98 ? 22.916 12.597 -4.808 1.00 25.43 96 LYS A O 1
ATOM 727 N N . VAL A 1 99 ? 21.629 12.167 -3.003 1.00 23.78 97 VAL A N 1
ATOM 728 C CA . VAL A 1 99 ? 20.342 12.315 -3.699 1.00 22.73 97 VAL A CA 1
ATOM 729 C C . VAL A 1 99 ? 20.061 13.786 -3.996 1.00 22.37 97 VAL A C 1
ATOM 730 O O . VAL A 1 99 ? 19.612 14.123 -5.084 1.00 22.62 97 VAL A O 1
ATOM 734 N N . VAL A 1 100 ? 20.417 14.667 -3.066 1.00 21.46 98 VAL A N 1
ATOM 735 C CA . VAL A 1 100 ? 20.139 16.098 -3.222 1.00 22.35 98 VAL A CA 1
ATOM 736 C C . VAL A 1 100 ? 21.269 16.894 -3.862 1.00 23.85 98 VAL A C 1
ATOM 737 O O . VAL A 1 100 ? 21.084 18.057 -4.242 1.00 25.92 98 VAL A O 1
ATOM 741 N N . SER A 1 101 ? 22.427 16.262 -4.022 1.00 22.23 99 SER A N 1
ATOM 742 C 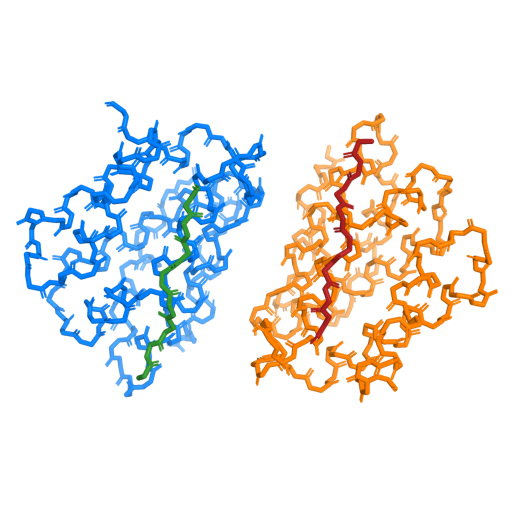CA . SER A 1 101 ? 23.583 16.942 -4.593 1.00 23.48 99 SER A CA 1
ATOM 743 C C . SER A 1 101 ? 23.601 16.777 -6.117 1.00 24.38 99 SER A C 1
ATOM 744 O O . SER A 1 101 ? 23.550 15.655 -6.609 1.00 24.12 99 SER A O 1
ATOM 747 N N . PRO A 1 102 ? 23.735 17.895 -6.860 1.00 24.83 100 PRO A N 1
ATOM 748 C CA . PRO A 1 102 ? 23.875 17.844 -8.316 1.00 25.94 100 PRO A CA 1
ATOM 749 C C . PRO A 1 102 ? 25.155 17.148 -8.784 1.00 27.93 100 PRO A C 1
ATOM 750 O O . PRO A 1 102 ? 25.247 16.775 -9.950 1.00 27.80 100 PRO A O 1
ATOM 754 N N . LYS A 1 103 ? 26.141 16.986 -7.903 1.00 30.30 101 LYS A N 1
ATOM 755 C CA . LYS A 1 103 ? 27.350 16.286 -8.305 1.00 32.98 101 LYS A CA 1
ATOM 756 C C . LYS A 1 103 ? 27.283 14.777 -8.133 1.00 31.38 101 LYS A C 1
ATOM 757 O O . LYS A 1 103 ? 28.167 14.055 -8.587 1.00 32.50 101 LYS A O 1
ATOM 763 N N . TYR A 1 104 ? 26.196 14.299 -7.544 1.00 25.68 102 TYR A N 1
ATOM 764 C CA . TYR A 1 104 ? 25.948 12.869 -7.477 1.00 26.32 102 TYR A CA 1
ATOM 765 C C . TYR A 1 104 ? 24.661 12.521 -8.215 1.00 26.61 102 TYR A C 1
ATOM 766 O O . TYR A 1 104 ? 24.648 12.501 -9.457 1.00 26.43 102 TYR A O 1
ATOM 775 N N . LEU A 1 105 ? 23.571 12.342 -7.470 1.00 25.35 103 LEU A N 1
ATOM 776 C CA . LEU A 1 105 ? 22.305 11.899 -8.063 1.00 26.15 103 LEU A CA 1
ATOM 777 C C . LEU A 1 105 ? 21.322 13.031 -8.307 1.00 24.76 103 LEU A C 1
ATOM 778 O O . LEU A 1 105 ? 20.275 12.830 -8.933 1.00 24.97 103 LEU A O 1
ATOM 783 N N . GLY A 1 106 ? 21.663 14.225 -7.836 1.00 26.96 104 GLY A N 1
ATOM 784 C CA . GLY A 1 106 ? 20.683 15.301 -7.697 1.00 27.65 104 GLY A CA 1
ATOM 785 C C . GLY A 1 106 ? 20.063 15.726 -9.013 1.00 30.68 104 GLY A C 1
ATOM 786 O O . GLY A 1 106 ? 18.946 16.257 -9.039 1.00 29.66 104 GLY A O 1
ATOM 787 N N . SER A 1 107 ? 20.804 15.548 -10.107 1.00 33.26 105 SER A N 1
ATOM 788 C CA . SER A 1 107 ? 20.364 16.054 -11.404 1.00 35.06 105 SER A CA 1
ATOM 789 C C . SER A 1 107 ? 19.236 15.243 -12.028 1.00 36.03 105 SER A C 1
ATOM 790 O O . SER A 1 107 ? 18.471 15.760 -12.848 1.00 36.18 105 SER A O 1
ATOM 793 N N . ARG A 1 108 ? 19.138 13.967 -11.669 1.00 38.64 106 ARG A N 1
ATOM 794 C CA . ARG A 1 108 ? 17.999 13.183 -12.119 1.00 40.55 106 ARG A CA 1
ATOM 795 C C . ARG A 1 108 ? 17.091 12.684 -11.001 1.00 37.84 106 ARG A C 1
ATOM 796 O O . ARG A 1 108 ? 16.392 11.689 -11.167 1.00 38.68 106 ARG A O 1
ATOM 804 N N . THR A 1 109 ? 17.089 13.396 -9.878 1.00 29.11 107 THR A N 1
ATOM 805 C CA . THR A 1 109 ? 16.123 13.152 -8.801 1.00 26.06 107 THR A CA 1
ATOM 806 C C . THR A 1 109 ? 15.058 14.238 -8.794 1.00 24.58 107 THR A C 1
ATOM 807 O O . THR A 1 109 ? 15.360 15.414 -8.975 1.00 23.89 107 THR A O 1
ATOM 811 N N . SER A 1 110 ? 13.802 13.843 -8.628 1.00 26.31 108 SER A N 1
ATOM 812 C CA . SER A 1 110 ? 12.717 14.817 -8.671 1.00 26.33 108 SER A CA 1
ATOM 813 C C . SER A 1 110 ? 12.862 15.790 -7.511 1.00 25.90 108 SER A C 1
ATOM 814 O O . SER A 1 110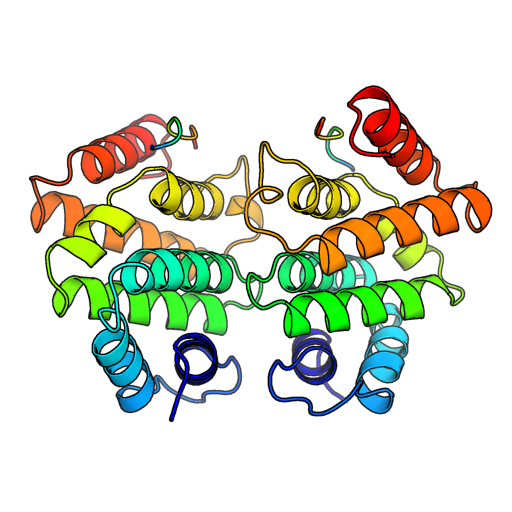 ? 13.388 15.437 -6.452 1.00 23.32 108 SER A O 1
ATOM 817 N N . GLU A 1 111 ? 12.389 17.013 -7.696 1.00 30.28 109 GLU A N 1
ATOM 818 C CA . GLU A 1 111 ? 12.444 17.973 -6.608 1.00 31.60 109 GLU A CA 1
ATOM 819 C C . GLU A 1 111 ? 11.596 17.538 -5.402 1.00 29.40 109 GLU A C 1
ATOM 820 O O . GLU A 1 111 ? 11.936 17.838 -4.264 1.00 31.08 109 GLU A O 1
ATOM 826 N N . LYS A 1 112 ? 10.532 16.776 -5.652 1.00 24.08 110 LYS A N 1
ATOM 827 C CA . LYS A 1 112 ? 9.710 16.204 -4.583 1.00 22.34 110 LYS A CA 1
ATOM 828 C C . LYS A 1 112 ? 10.544 15.401 -3.589 1.00 21.17 110 LYS A C 1
ATOM 829 O O . LYS A 1 112 ? 10.391 15.531 -2.376 1.00 19.77 110 LYS A O 1
ATOM 835 N N . VAL A 1 113 ? 11.361 14.500 -4.114 1.00 22.89 111 VAL A N 1
ATOM 836 C CA . VAL A 1 113 ? 12.173 13.618 -3.280 1.00 21.80 111 VAL A CA 1
ATOM 837 C C . VAL A 1 113 ? 13.274 14.416 -2.580 1.00 22.11 111 VAL A C 1
ATOM 838 O O . VAL A 1 113 ? 13.552 14.242 -1.379 1.00 20.23 111 VAL A O 1
ATOM 842 N N . LYS A 1 114 ? 13.895 15.310 -3.331 1.00 21.71 112 LYS A N 1
ATOM 843 C CA . LYS A 1 114 ? 14.967 16.125 -2.777 1.00 21.92 112 LYS A CA 1
ATOM 844 C C . LYS A 1 114 ? 14.476 17.040 -1.645 1.00 21.06 112 LYS A C 1
ATOM 845 O O . LYS A 1 114 ? 15.072 17.073 -0.582 1.00 19.20 112 LYS A O 1
ATOM 851 N N . ASN A 1 115 ? 13.348 17.709 -1.854 1.00 23.84 113 ASN A N 1
ATOM 852 C CA . ASN A 1 115 ? 12.757 18.588 -0.843 1.00 25.15 113 ASN A CA 1
ATOM 853 C C . ASN A 1 115 ? 12.319 17.826 0.404 1.00 24.65 113 ASN A C 1
ATOM 854 O O . ASN A 1 115 ? 12.477 18.307 1.523 1.00 22.20 113 ASN A O 1
ATOM 859 N N . LYS A 1 116 ? 11.783 16.619 0.203 1.00 23.74 114 LYS A N 1
ATOM 860 C CA . LYS A 1 116 ? 11.397 15.765 1.314 1.00 22.07 114 LYS A CA 1
ATOM 861 C C . LYS A 1 116 ? 12.602 15.433 2.190 1.00 21.50 114 LYS A C 1
ATOM 862 O O . LYS A 1 116 ? 12.517 15.505 3.412 1.00 21.01 114 LYS A O 1
ATOM 868 N N . ILE A 1 117 ? 13.702 15.015 1.562 1.00 21.24 115 ILE A N 1
ATOM 869 C CA . ILE A 1 117 ? 14.953 14.778 2.275 1.00 20.25 115 ILE A CA 1
ATOM 870 C C . ILE A 1 117 ? 15.381 16.028 3.065 1.00 19.35 115 ILE A C 1
ATOM 871 O O . ILE A 1 117 ? 15.675 15.954 4.251 1.00 19.16 115 ILE A O 1
ATOM 876 N N . LEU A 1 118 ? 15.314 17.199 2.442 1.00 17.51 116 LEU A N 1
ATOM 877 C CA . LEU A 1 118 ? 15.741 18.421 3.139 1.00 17.33 116 LEU A CA 1
ATOM 878 C C . LEU A 1 118 ? 14.818 18.746 4.321 1.00 19.52 116 LEU A C 1
ATOM 879 O O . LEU A 1 118 ? 15.272 19.224 5.362 1.00 18.20 116 LEU A O 1
ATOM 884 N N . GLU A 1 119 ? 13.514 18.542 4.127 1.00 22.34 117 GLU A N 1
ATOM 885 C CA . GLU A 1 119 ? 12.528 18.796 5.171 1.00 23.21 117 GLU A CA 1
ATOM 886 C C . GLU A 1 119 ? 12.760 17.896 6.380 1.00 23.24 117 GLU A C 1
ATOM 887 O O . GLU A 1 119 ? 12.587 18.317 7.526 1.00 22.94 117 GLU A O 1
ATOM 893 N N . LEU A 1 120 ? 13.046 16.627 6.115 1.00 20.81 118 LEU A N 1
ATOM 894 C CA . LEU A 1 120 ? 13.275 15.647 7.175 1.00 20.56 118 LEU A CA 1
ATOM 895 C C . LEU A 1 120 ? 14.532 15.948 7.969 1.00 20.56 118 LEU A C 1
ATOM 896 O O . LEU A 1 120 ? 14.531 15.901 9.199 1.00 20.73 118 LEU A O 1
ATOM 901 N N . LEU A 1 121 ? 15.618 16.258 7.262 1.00 17.45 119 LEU A N 1
ATOM 902 C CA . LEU A 1 121 ? 16.871 16.602 7.905 1.00 18.01 119 LEU A CA 1
ATOM 903 C C . LEU A 1 121 ? 16.685 17.781 8.842 1.00 19.51 119 LEU A C 1
ATOM 904 O O . LEU A 1 121 ? 17.111 17.747 10.002 1.00 18.97 119 LEU A O 1
ATOM 909 N N . TYR A 1 122 ? 16.047 18.836 8.350 1.00 23.76 120 TYR A N 1
ATOM 910 C CA . TYR A 1 122 ? 15.767 19.965 9.229 1.00 25.06 120 TYR A CA 1
ATOM 911 C C . TYR A 1 122 ? 15.028 19.486 10.478 1.00 26.11 120 TYR A C 1
ATOM 912 O O . TYR A 1 122 ? 15.423 19.790 11.600 1.00 26.11 120 TYR A O 1
ATOM 921 N N . SER A 1 123 ? 13.976 18.698 10.280 1.00 27.29 121 SER A N 1
ATOM 922 C CA . SER A 1 123 ? 13.125 18.299 11.390 1.00 28.16 121 SER A CA 1
ATOM 923 C C . SER A 1 123 ? 13.925 17.528 12.441 1.00 27.38 121 SER A C 1
ATOM 924 O O . SER A 1 123 ? 13.653 17.643 13.633 1.00 27.36 121 SER A O 1
ATOM 927 N N . TRP A 1 124 ? 14.944 16.789 12.005 1.00 22.30 122 TRP A N 1
ATOM 928 C CA . TRP A 1 124 ? 15.787 16.057 12.949 1.00 23.41 122 TRP A CA 1
ATOM 929 C C . TRP A 1 124 ? 16.779 16.938 13.692 1.00 24.40 122 TRP A C 1
ATOM 930 O O . TRP A 1 124 ? 17.107 16.657 14.847 1.00 25.30 122 TRP A O 1
ATOM 941 N N . THR A 1 125 ? 17.233 18.018 13.056 1.00 25.59 123 THR A N 1
ATOM 942 C CA . THR A 1 125 ? 18.114 18.976 13.736 1.00 26.14 123 THR A CA 1
ATOM 943 C C . THR A 1 125 ? 17.428 19.583 14.965 1.00 26.83 123 THR A C 1
ATOM 944 O O . THR A 1 125 ? 18.081 19.928 15.950 1.00 27.64 123 THR A O 1
ATOM 948 N N . VAL A 1 126 ? 16.110 19.718 14.882 1.00 30.20 124 VAL A N 1
ATOM 949 C CA . VAL A 1 126 ? 15.298 20.303 15.938 1.00 31.69 124 VAL A CA 1
ATOM 950 C C . VAL A 1 126 ? 14.857 19.220 16.920 1.00 32.16 124 VAL A C 1
ATOM 951 O O . VAL A 1 126 ? 14.981 19.379 18.137 1.00 31.61 124 VAL A O 1
ATOM 955 N N . GLY A 1 127 ? 14.418 18.088 16.383 1.00 30.36 125 GLY A N 1
ATOM 956 C CA . GLY A 1 127 ? 13.770 17.067 17.196 1.00 30.86 125 GLY A CA 1
ATOM 957 C C . GLY A 1 127 ? 14.776 16.160 17.863 1.00 30.53 125 GLY A C 1
ATOM 958 O O . GLY A 1 127 ? 14.495 15.565 18.902 1.00 32.86 125 GLY A O 1
ATOM 959 N N . LEU A 1 128 ? 15.964 16.067 17.273 1.00 26.10 126 LEU A N 1
ATOM 960 C CA . LEU A 1 128 ? 17.005 15.192 17.795 1.00 26.67 126 LEU A CA 1
ATOM 961 C C . LEU A 1 128 ? 18.343 15.924 17.832 1.00 26.91 126 LEU A C 1
ATOM 962 O O . LEU A 1 128 ? 19.264 15.576 17.096 1.00 26.58 126 LEU A O 1
ATOM 967 N N . PRO A 1 129 ? 18.461 16.946 18.695 1.00 28.85 127 PRO A N 1
ATOM 968 C CA . PRO A 1 129 ? 19.685 17.738 18.665 1.00 28.61 127 PRO A CA 1
ATOM 969 C C . PRO A 1 129 ? 20.937 16.966 19.085 1.00 29.72 127 PRO A C 1
ATOM 970 O O . PRO A 1 129 ? 22.037 17.380 18.735 1.00 27.54 127 PRO A O 1
ATOM 974 N N . GLU A 1 130 ? 20.769 15.811 19.741 1.00 35.06 128 GLU A N 1
ATOM 975 C CA . GLU A 1 130 ? 21.921 14.976 20.138 1.00 37.24 128 GLU A CA 1
ATOM 976 C C . GLU A 1 130 ? 22.624 14.287 18.973 1.00 34.02 128 GLU A C 1
ATOM 977 O O . GLU A 1 130 ? 23.744 13.813 19.125 1.00 32.68 128 GLU A O 1
ATOM 983 N N . GLU A 1 131 ? 21.928 14.130 17.851 1.00 25.90 129 GLU A N 1
ATOM 984 C CA . GLU A 1 131 ? 22.560 13.572 16.661 1.00 24.35 129 GLU A CA 1
ATOM 985 C C . GLU A 1 131 ? 23.287 14.674 15.890 1.00 24.61 129 GLU A C 1
ATOM 986 O O . GLU A 1 131 ? 22.764 15.241 14.931 1.00 21.72 129 GLU A O 1
ATOM 992 N N . VAL A 1 132 ? 24.466 15.038 16.377 1.00 27.92 130 VAL A N 1
ATOM 993 C CA . VAL A 1 132 ? 25.103 16.271 15.943 1.00 28.52 130 VAL A CA 1
ATOM 994 C C . VAL A 1 132 ? 25.543 16.258 14.483 1.00 27.71 130 VAL A C 1
ATOM 995 O O . VAL A 1 132 ? 25.786 17.319 13.896 1.00 29.00 130 VAL A O 1
ATOM 999 N N . LYS A 1 133 ? 25.776 15.066 13.941 1.00 24.07 131 LYS A N 1
ATOM 1000 C CA . LYS A 1 133 ? 26.200 14.945 12.545 1.00 23.35 131 LYS A CA 1
ATOM 1001 C C . LYS A 1 133 ? 25.063 15.216 11.573 1.00 21.24 131 LYS A C 1
ATOM 1002 O O . LYS A 1 133 ? 25.310 15.483 10.395 1.00 21.68 131 LYS A O 1
ATOM 1008 N N . ILE A 1 134 ? 23.819 15.113 12.037 1.00 21.48 132 ILE A N 1
ATOM 1009 C CA . ILE A 1 134 ? 22.693 15.493 11.190 1.00 21.25 132 ILE A CA 1
ATOM 1010 C C . ILE A 1 134 ? 22.697 17.008 11.025 1.00 22.35 132 ILE A C 1
ATOM 1011 O O . ILE A 1 134 ? 22.393 17.514 9.947 1.00 23.19 132 ILE A O 1
ATOM 1016 N N . ALA A 1 135 ? 23.051 17.726 12.092 1.00 24.51 133 ALA A N 1
ATOM 1017 C CA . ALA A 1 135 ? 23.125 19.188 12.041 1.00 24.14 133 ALA A CA 1
ATOM 1018 C C . ALA A 1 135 ? 24.331 19.642 11.220 1.00 24.39 133 ALA A C 1
ATOM 1019 O O . ALA A 1 135 ? 24.289 20.664 10.534 1.00 25.67 133 ALA A O 1
ATOM 1021 N N . GLU A 1 136 ? 25.426 18.908 11.341 1.00 22.84 134 GLU A N 1
ATOM 1022 C CA . GLU A 1 136 ? 26.600 19.171 10.533 1.00 23.81 134 GLU A CA 1
ATOM 1023 C C . GLU A 1 136 ? 26.306 18.988 9.040 1.00 22.57 134 GLU A C 1
ATOM 1024 O O . GLU A 1 136 ? 26.636 19.858 8.222 1.00 22.40 134 GLU A O 1
ATOM 1030 N N . ALA A 1 137 ? 25.628 17.895 8.692 1.00 18.88 135 ALA A N 1
ATOM 1031 C CA . ALA A 1 137 ? 25.163 17.683 7.325 1.00 19.88 135 ALA A CA 1
ATOM 1032 C C . ALA A 1 137 ? 24.296 18.848 6.836 1.00 20.79 135 ALA A C 1
ATOM 1033 O O . ALA A 1 137 ? 24.435 19.286 5.707 1.00 20.88 135 ALA A O 1
ATOM 1035 N N . TYR A 1 138 ? 23.326 19.258 7.651 1.00 25.00 136 TYR A N 1
ATOM 1036 C CA . TYR A 1 138 ? 22.357 20.275 7.243 1.00 24.09 136 TYR A CA 1
ATOM 1037 C C . TYR A 1 138 ? 22.999 21.655 7.087 1.00 25.30 136 TYR A C 1
ATOM 1038 O O . TYR A 1 138 ? 22.644 22.410 6.184 1.00 23.65 136 TYR A O 1
ATOM 1047 N N . GLN A 1 139 ? 23.915 22.003 7.987 1.00 26.62 137 GLN A N 1
ATOM 1048 C CA . GLN A 1 139 ? 24.690 23.228 7.825 1.00 27.96 137 GLN A CA 1
ATOM 1049 C C . GLN A 1 139 ? 25.591 23.205 6.579 1.00 27.96 137 GLN A C 1
ATOM 1050 O O . GLN A 1 139 ? 25.792 24.233 5.944 1.00 27.61 137 GLN A O 1
ATOM 1056 N N . MET A 1 140 ? 26.139 22.043 6.234 1.00 24.66 138 MET A N 1
ATOM 1057 C CA . MET A 1 140 ? 26.928 21.922 4.994 1.00 23.68 138 MET A CA 1
ATOM 1058 C C . MET A 1 140 ? 25.995 22.196 3.817 1.00 23.15 138 MET A C 1
ATOM 1059 O O . MET A 1 140 ? 26.310 22.987 2.944 1.00 23.21 138 MET A O 1
ATOM 1064 N N . LEU A 1 141 ? 24.790 21.634 3.859 1.00 25.08 139 LEU A N 1
ATOM 1065 C CA . LEU A 1 141 ? 23.865 21.792 2.735 1.00 24.60 139 LEU A CA 1
ATOM 1066 C C . LEU A 1 141 ? 23.437 23.249 2.533 1.00 25.15 139 LEU A C 1
ATOM 1067 O O . LEU A 1 141 ? 23.233 23.695 1.404 1.00 25.95 139 LEU A O 1
ATOM 1072 N N . LYS A 1 142 ? 23.316 23.990 3.629 1.00 23.74 140 LYS A N 1
ATOM 1073 C CA . LYS A 1 142 ? 23.139 25.441 3.571 1.00 25.48 140 LYS A CA 1
ATOM 1074 C C . LYS A 1 142 ? 24.336 26.183 2.960 1.00 26.48 140 LYS A C 1
ATOM 1075 O O . LYS A 1 142 ? 24.169 27.066 2.112 1.00 25.31 140 LYS A O 1
ATOM 1081 N N . LYS A 1 143 ? 25.541 25.829 3.399 1.00 25.16 141 LYS A N 1
ATOM 1082 C CA . LYS A 1 143 ? 26.737 26.520 2.943 1.00 27.27 141 LYS A CA 1
ATOM 1083 C C . LYS A 1 143 ? 26.960 26.312 1.449 1.00 26.35 141 LYS A C 1
ATOM 1084 O O . LYS A 1 143 ? 27.374 27.226 0.750 1.00 26.82 141 LYS A O 1
ATOM 1090 N N . GLN A 1 144 ? 26.642 25.114 0.966 1.00 27.79 142 GLN A N 1
ATOM 1091 C CA . GLN A 1 144 ? 26.849 24.752 -0.441 1.00 28.43 142 GLN A CA 1
ATOM 1092 C C . GLN A 1 144 ? 25.680 25.206 -1.305 1.00 28.72 142 GLN A C 1
ATOM 1093 O O . GLN A 1 144 ? 25.679 24.992 -2.515 1.00 28.58 142 GLN A O 1
ATOM 1099 N N . GLY A 1 145 ? 24.650 25.752 -0.666 1.00 29.59 143 GLY A N 1
ATOM 1100 C CA . GLY A 1 145 ? 23.574 26.416 -1.384 1.00 32.89 143 GLY A CA 1
ATOM 1101 C C . GLY A 1 145 ? 22.422 25.494 -1.732 1.00 33.60 143 GLY A C 1
ATOM 1102 O O . GLY A 1 145 ? 21.530 25.878 -2.486 1.00 34.54 143 GLY A O 1
ATOM 1103 N N . ILE A 1 146 ? 22.442 24.267 -1.215 1.00 29.18 144 ILE A N 1
ATOM 1104 C CA . ILE A 1 146 ? 21.354 23.338 -1.490 1.00 29.23 144 ILE A CA 1
ATOM 1105 C C . ILE A 1 146 ? 20.086 23.710 -0.707 1.00 31.99 144 ILE A C 1
ATOM 1106 O O . ILE A 1 146 ? 18.987 23.749 -1.265 1.00 32.45 144 ILE A O 1
ATOM 1111 N N . VAL A 1 147 ? 20.253 24.019 0.573 1.00 35.61 145 VAL A N 1
ATOM 1112 C CA . VAL A 1 147 ? 19.224 24.702 1.353 1.00 39.32 145 VAL A CA 1
ATOM 1113 C C . VAL A 1 147 ? 19.472 26.206 1.217 1.00 42.75 145 VAL A C 1
ATOM 1114 O O . VAL A 1 147 ? 20.374 26.741 1.860 1.00 43.69 145 VAL A O 1
ATOM 1118 N N . LYS A 1 148 ? 18.713 26.893 0.365 1.00 79.13 146 LYS A N 1
ATOM 1119 C CA . LYS A 1 148 ? 17.243 26.918 0.368 1.00 82.27 146 LYS A CA 1
ATOM 1120 C C . LYS A 1 148 ? 16.773 28.224 1.007 1.00 83.96 146 LYS A C 1
ATOM 1121 O O . LYS A 1 148 ? 17.552 28.917 1.674 1.00 84.89 146 LYS A O 1
ATOM 1127 N N . PRO B 1 9 ? 0.548 -1.607 -21.865 1.00 95.34 7 PRO B N 1
ATOM 1128 C CA . PRO B 1 9 ? 1.361 -2.352 -20.908 1.00 93.29 7 PRO B CA 1
ATOM 1129 C C . PRO B 1 9 ? 2.702 -2.777 -21.511 1.00 91.23 7 PRO B C 1
ATOM 1130 O O . PRO B 1 9 ? 2.765 -3.104 -22.701 1.00 92.09 7 PRO B O 1
ATOM 1134 N N . GLU B 1 10 ? 3.774 -2.713 -20.721 1.00 63.57 8 GLU B N 1
ATOM 1135 C CA . GLU B 1 10 ? 3.836 -1.863 -19.538 1.00 60.81 8 GLU B CA 1
ATOM 1136 C C . GLU B 1 10 ? 5.154 -1.086 -19.538 1.00 56.83 8 GLU B C 1
ATOM 1137 O O . GLU B 1 10 ? 5.933 -1.185 -20.485 1.00 55.82 8 GLU B O 1
ATOM 1143 N N . THR B 1 11 ? 5.410 -0.335 -18.469 1.00 43.08 9 THR B N 1
ATOM 1144 C CA . THR B 1 11 ? 6.578 0.546 -18.418 1.00 38.58 9 THR B CA 1
ATOM 1145 C C . THR B 1 11 ? 7.882 -0.232 -18.266 1.00 35.14 9 THR B C 1
ATOM 1146 O O . THR B 1 11 ? 7.872 -1.416 -17.917 1.00 34.03 9 THR B O 1
ATOM 1150 N N . LEU B 1 12 ? 8.983 0.400 -18.658 1.00 29.89 10 LEU B N 1
ATOM 1151 C CA . LEU B 1 12 ? 10.318 -0.132 -18.403 1.00 27.76 10 LEU B CA 1
ATOM 1152 C C . LEU B 1 12 ? 10.484 -0.389 -16.911 1.00 25.98 10 LEU B C 1
ATOM 1153 O O . LEU B 1 12 ? 11.175 -1.321 -16.513 1.00 24.72 10 LEU B O 1
ATOM 1158 N N . GLU B 1 13 ? 9.851 0.446 -16.089 1.00 27.43 11 GLU B N 1
ATOM 1159 C CA . GLU B 1 13 ? 9.978 0.313 -14.644 1.00 27.40 11 GLU B CA 1
ATOM 1160 C C . GLU B 1 13 ? 9.298 -0.964 -14.158 1.00 27.15 11 GLU B C 1
ATOM 1161 O O . GLU B 1 13 ? 9.923 -1.781 -13.491 1.00 26.88 11 GLU B O 1
ATOM 1167 N N . ALA B 1 14 ? 8.026 -1.134 -14.513 1.00 27.34 12 ALA B N 1
ATOM 1168 C CA . ALA B 1 14 ? 7.284 -2.351 -14.203 1.00 27.34 12 ALA B CA 1
ATOM 1169 C C . ALA B 1 14 ? 7.980 -3.606 -14.706 1.00 26.98 12 ALA B C 1
ATOM 1170 O O . ALA B 1 14 ? 7.969 -4.642 -14.040 1.00 28.89 12 ALA B O 1
ATOM 1172 N N . ARG B 1 15 ? 8.576 -3.525 -15.889 1.00 27.73 13 ARG B N 1
ATOM 1173 C CA . ARG B 1 15 ? 9.206 -4.695 -16.501 1.00 27.17 13 ARG B CA 1
ATOM 1174 C C . ARG B 1 15 ? 10.460 -5.126 -15.752 1.00 25.24 13 ARG B C 1
ATOM 1175 O O . ARG B 1 15 ? 10.634 -6.313 -15.461 1.00 26.37 13 ARG B O 1
ATOM 1183 N N . ILE B 1 16 ? 11.307 -4.157 -15.409 1.00 24.99 14 ILE B N 1
ATOM 1184 C CA . ILE B 1 16 ? 12.529 -4.428 -14.636 1.00 23.80 14 ILE B CA 1
ATOM 1185 C C . ILE B 1 16 ? 12.247 -4.918 -13.206 1.00 23.79 14 ILE B C 1
ATOM 1186 O O . ILE B 1 16 ? 12.952 -5.803 -12.684 1.00 23.82 14 ILE B O 1
ATOM 1191 N N . ASN B 1 17 ? 11.181 -4.399 -12.599 1.00 24.87 15 ASN B N 1
ATOM 1192 C CA . ASN B 1 17 ? 10.788 -4.856 -11.270 1.00 25.13 15 ASN B CA 1
ATOM 1193 C C . ASN B 1 17 ? 10.360 -6.321 -11.295 1.00 26.82 15 ASN B C 1
ATOM 1194 O O . ASN B 1 17 ? 10.679 -7.083 -10.378 1.00 26.81 15 ASN B O 1
ATOM 1199 N N . ARG B 1 18 ? 9.614 -6.698 -12.331 1.00 29.61 16 ARG B N 1
ATOM 1200 C CA . ARG B 1 18 ? 9.178 -8.082 -12.504 1.00 31.22 16 ARG B CA 1
ATOM 1201 C C . ARG B 1 18 ? 10.372 -8.973 -12.828 1.00 30.48 16 ARG B C 1
ATOM 1202 O O . ARG B 1 18 ? 10.515 -10.056 -12.266 1.00 29.78 16 ARG B O 1
ATOM 1210 N N . ALA B 1 19 ? 11.223 -8.489 -13.733 1.00 26.49 17 ALA B N 1
ATOM 1211 C CA . ALA B 1 19 ? 12.404 -9.206 -14.199 1.00 26.07 17 ALA B CA 1
ATOM 1212 C C . ALA B 1 19 ? 13.457 -9.471 -13.115 1.00 26.04 17 ALA B C 1
ATOM 1213 O O . ALA B 1 19 ? 14.306 -10.351 -13.283 1.00 26.49 17 ALA B O 1
ATOM 1215 N N . THR B 1 20 ? 13.442 -8.682 -12.037 1.00 25.89 18 THR B N 1
ATOM 1216 C CA . THR B 1 20 ? 14.491 -8.761 -11.014 1.00 25.24 18 THR B CA 1
ATOM 1217 C C . THR B 1 20 ? 13.922 -8.932 -9.604 1.00 26.21 18 THR B C 1
ATOM 1218 O O . THR B 1 20 ? 14.630 -8.713 -8.614 1.00 26.68 18 THR B O 1
ATOM 1222 N N . ASN B 1 21 ? 12.653 -9.328 -9.516 1.00 29.41 19 ASN B N 1
ATOM 1223 C CA . ASN B 1 21 ? 11.978 -9.464 -8.233 1.00 29.52 19 ASN B CA 1
ATOM 1224 C C . ASN B 1 21 ? 12.662 -10.477 -7.316 1.00 30.82 19 ASN B C 1
ATOM 1225 O O . ASN B 1 21 ? 12.836 -11.641 -7.688 1.00 32.06 19 ASN B O 1
ATOM 1230 N N . PRO B 1 22 ? 13.050 -10.036 -6.107 1.00 29.03 20 PRO B N 1
ATOM 1231 C CA . PRO B 1 22 ? 13.692 -10.951 -5.159 1.00 30.44 20 PRO B CA 1
ATOM 1232 C C . PRO B 1 22 ? 12.823 -12.146 -4.756 1.00 32.11 20 PRO B C 1
ATOM 1233 O O . PRO B 1 22 ? 13.318 -13.058 -4.106 1.00 33.69 20 PRO B O 1
ATOM 1237 N N . LEU B 1 23 ? 11.538 -12.111 -5.102 1.00 32.36 21 LEU B N 1
ATOM 1238 C CA . LEU B 1 23 ? 10.620 -13.203 -4.786 1.00 34.73 21 LEU B CA 1
ATOM 1239 C C . LEU B 1 23 ? 10.627 -14.293 -5.866 1.00 35.62 21 LEU B C 1
ATOM 1240 O O . LEU B 1 23 ? 10.124 -15.399 -5.644 1.00 36.88 21 LEU B O 1
ATOM 1245 N N . ASN B 1 24 ? 11.158 -13.972 -7.047 1.00 34.55 22 ASN B N 1
ATOM 1246 C CA . ASN B 1 24 ? 11.271 -14.961 -8.124 1.00 35.95 22 ASN B CA 1
ATOM 1247 C C . ASN B 1 24 ? 12.021 -16.198 -7.649 1.00 38.71 22 ASN B C 1
ATOM 1248 O O . ASN B 1 24 ? 13.117 -16.092 -7.089 1.00 38.16 22 ASN B O 1
ATOM 1253 N N . LYS B 1 25 ? 11.427 -17.365 -7.878 1.00 44.54 23 LYS B N 1
ATOM 1254 C CA . LYS B 1 25 ? 12.017 -18.634 -7.461 1.00 48.08 23 LYS B CA 1
ATOM 1255 C C . LYS B 1 25 ? 13.075 -19.082 -8.460 1.00 48.27 23 LYS B C 1
ATOM 1256 O O . LYS B 1 25 ? 14.007 -19.806 -8.108 1.00 49.80 23 LYS B O 1
ATOM 1262 N N . GLU B 1 26 ? 12.901 -18.669 -9.713 1.00 48.31 24 GLU B N 1
ATOM 1263 C CA . GLU B 1 26 ? 13.911 -18.863 -10.754 1.00 48.80 24 GLU B CA 1
ATOM 1264 C C . GLU B 1 26 ? 13.876 -17.703 -11.752 1.00 45.59 24 GLU B C 1
ATOM 1265 O O . GLU B 1 26 ? 12.952 -16.883 -11.723 1.00 43.87 24 GLU B O 1
ATOM 1271 N N . LEU B 1 27 ? 14.884 -17.628 -12.622 1.00 40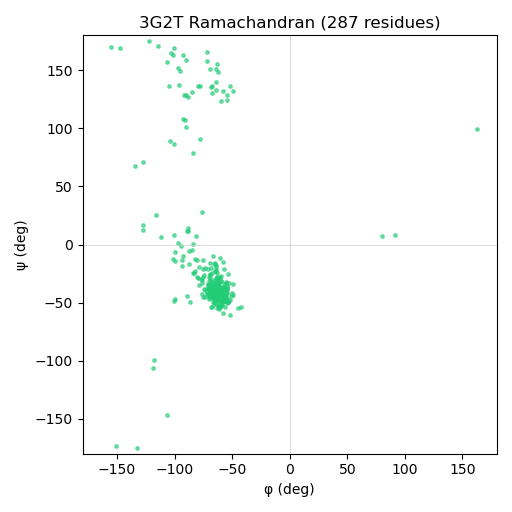.56 25 LEU B N 1
ATOM 1272 C CA . LEU B 1 27 ? 14.957 -16.553 -13.618 1.00 37.75 25 LEU B CA 1
ATOM 1273 C C . LEU B 1 27 ? 13.653 -16.435 -14.410 1.00 38.40 25 LEU B C 1
ATOM 1274 O O . LEU B 1 27 ? 13.016 -17.444 -14.732 1.00 39.80 25 LEU B O 1
ATOM 1279 N N . ASP B 1 28 ? 13.203 -15.201 -14.614 1.00 36.40 26 ASP B N 1
ATOM 1280 C CA . ASP B 1 28 ? 11.947 -14.942 -15.314 1.00 37.50 26 ASP B CA 1
ATOM 1281 C C . ASP B 1 28 ? 12.265 -14.466 -16.725 1.00 35.98 26 ASP B C 1
ATOM 1282 O O . ASP B 1 28 ? 12.439 -13.274 -16.950 1.00 36.48 26 ASP B O 1
ATOM 1287 N N . TRP B 1 29 ? 12.396 -15.407 -17.660 1.00 36.67 27 TRP B N 1
ATOM 1288 C CA . TRP B 1 29 ? 12.956 -15.107 -18.976 1.00 35.49 27 TRP B CA 1
ATOM 1289 C C . TRP B 1 29 ? 12.071 -14.233 -19.864 1.00 35.35 27 TRP B C 1
ATOM 1290 O O . TRP B 1 29 ? 12.567 -13.320 -20.539 1.00 34.59 27 TRP B O 1
ATOM 1301 N N . ALA B 1 30 ? 10.765 -14.476 -19.828 1.00 33.82 28 ALA B N 1
ATOM 1302 C CA . ALA B 1 30 ? 9.813 -13.627 -20.544 1.00 34.24 28 ALA B CA 1
ATOM 1303 C C . ALA B 1 30 ? 9.860 -12.163 -20.098 1.00 32.44 28 ALA B C 1
ATOM 1304 O O . ALA B 1 30 ? 9.729 -11.259 -20.920 1.00 32.79 28 ALA B O 1
ATOM 1306 N N . SER B 1 31 ? 10.014 -11.934 -18.794 1.00 32.44 29 SER B N 1
ATOM 1307 C CA . SER B 1 31 ? 10.204 -10.581 -18.258 1.00 30.44 29 SER B CA 1
ATOM 1308 C C . SER B 1 31 ? 11.556 -9.974 -18.622 1.00 28.96 29 SER B C 1
ATOM 1309 O O . SER B 1 31 ? 11.642 -8.784 -18.955 1.00 27.15 29 SER B O 1
ATOM 1312 N N . ILE B 1 32 ? 12.618 -10.772 -18.505 1.00 28.18 30 ILE B N 1
ATOM 1313 C CA . ILE B 1 32 ? 13.959 -10.321 -18.894 1.00 27.46 30 ILE B CA 1
ATOM 1314 C C . ILE B 1 32 ? 13.961 -9.922 -20.376 1.00 29.55 30 ILE B C 1
ATOM 1315 O O . ILE B 1 32 ? 14.441 -8.846 -20.742 1.00 28.47 30 ILE B O 1
ATOM 1320 N N . ASN B 1 33 ? 13.418 -10.786 -21.233 1.00 29.81 31 ASN B N 1
ATOM 1321 C CA . ASN B 1 33 ? 13.426 -10.507 -22.664 1.00 30.01 31 ASN B CA 1
ATOM 1322 C C . ASN B 1 33 ? 12.508 -9.345 -23.041 1.00 29.62 31 ASN B C 1
ATOM 1323 O O . ASN B 1 33 ? 12.856 -8.508 -23.888 1.00 29.70 31 ASN B O 1
ATOM 1328 N N . GLY B 1 34 ? 11.330 -9.318 -22.422 1.00 30.48 32 GLY B N 1
ATOM 1329 C CA . GLY B 1 34 ? 10.390 -8.209 -22.554 1.00 29.49 32 GLY B CA 1
ATOM 1330 C C . GLY B 1 34 ? 10.978 -6.848 -22.208 1.00 28.55 32 GLY B C 1
ATOM 1331 O O . GLY B 1 34 ? 10.634 -5.850 -22.841 1.00 29.36 32 GLY B O 1
ATOM 1332 N N . PHE B 1 35 ? 11.846 -6.807 -21.195 1.00 27.18 33 PHE B N 1
ATOM 1333 C CA . PHE B 1 35 ? 12.608 -5.595 -20.875 1.00 27.72 33 PHE B CA 1
ATOM 1334 C C . PHE B 1 35 ? 13.520 -5.163 -22.026 1.00 28.09 33 PHE B C 1
ATOM 1335 O O . PHE B 1 35 ? 13.464 -4.017 -22.458 1.00 28.16 33 PHE B O 1
ATOM 1343 N N . CYS B 1 36 ? 14.368 -6.067 -22.514 1.00 26.61 34 CYS B N 1
ATOM 1344 C CA . CYS B 1 36 ? 15.189 -5.754 -23.692 1.00 27.33 34 CYS B CA 1
ATOM 1345 C C . CYS B 1 36 ? 14.331 -5.321 -24.890 1.00 28.84 34 CYS B C 1
ATOM 1346 O O . CYS B 1 36 ? 14.706 -4.406 -25.627 1.00 29.40 34 CYS B O 1
ATOM 1349 N N . GLU B 1 37 ? 13.174 -5.957 -25.066 1.00 31.55 35 GLU B N 1
ATOM 1350 C CA . GLU B 1 37 ? 12.281 -5.638 -26.192 1.00 32.66 35 GLU B CA 1
ATOM 1351 C C . GLU B 1 37 ? 11.700 -4.218 -26.141 1.00 33.48 35 GLU B C 1
ATOM 1352 O O . GLU B 1 37 ? 11.320 -3.655 -27.173 1.00 32.62 35 GLU B O 1
ATOM 1358 N N . GLN B 1 38 ? 11.659 -3.626 -24.953 1.00 29.25 36 GLN B N 1
ATOM 1359 C CA . GLN B 1 38 ? 10.940 -2.364 -24.778 1.00 29.42 36 GLN B CA 1
ATOM 1360 C C . GLN B 1 38 ? 11.832 -1.124 -24.738 1.00 29.24 36 GLN B C 1
ATOM 1361 O O . GLN B 1 38 ? 11.347 0.002 -24.811 1.00 30.49 36 GLN B O 1
ATOM 1367 N N . LEU B 1 39 ? 13.136 -1.326 -24.614 1.00 28.37 37 LEU B N 1
ATOM 1368 C CA . LEU B 1 39 ? 14.007 -0.234 -24.217 1.00 29.52 37 LEU B CA 1
ATOM 1369 C C . LEU B 1 39 ? 14.412 0.800 -25.279 1.00 29.99 37 LEU B C 1
ATOM 1370 O O . LEU B 1 39 ? 14.624 1.966 -24.939 1.00 31.46 37 LEU B O 1
ATOM 1375 N N . ASN B 1 40 ? 14.278 0.423 -26.521 1.00 32.23 38 ASN B N 1
ATOM 1376 C CA . ASN B 1 40 ? 14.250 1.352 -27.627 1.00 33.97 38 ASN B CA 1
ATOM 1377 C C . ASN B 1 40 ? 12.964 2.145 -27.853 1.00 34.74 38 ASN B C 1
ATOM 1378 O O . ASN B 1 40 ? 12.728 2.574 -28.925 1.00 35.95 38 ASN B O 1
ATOM 1383 N N . GLU B 1 41 ? 12.178 2.409 -26.825 1.00 34.41 39 GLU B N 1
ATOM 1384 C CA . GLU B 1 41 ? 10.764 2.701 -27.053 1.00 35.10 39 GLU B CA 1
ATOM 1385 C C . GLU B 1 41 ? 10.757 4.152 -27.559 1.00 36.80 39 GLU B C 1
ATOM 1386 O O . GLU B 1 41 ? 9.861 4.574 -28.295 1.00 38.48 39 GLU B O 1
ATOM 1392 N N . ASP B 1 42 ? 11.747 4.917 -27.095 1.00 34.54 40 ASP B N 1
ATOM 1393 C CA . ASP B 1 42 ? 12.194 6.161 -27.739 1.00 36.81 40 ASP B CA 1
ATOM 1394 C C . ASP B 1 42 ? 13.681 6.339 -27.420 1.00 35.13 40 ASP B C 1
ATOM 1395 O O . ASP B 1 42 ? 14.290 5.450 -26.827 1.00 33.09 40 ASP B O 1
ATOM 1400 N N . PHE B 1 43 ? 14.260 7.480 -27.794 1.00 39.36 41 PHE B N 1
ATOM 1401 C CA . PHE B 1 43 ? 15.705 7.708 -27.607 1.00 38.41 41 PHE B CA 1
ATOM 1402 C C . PHE B 1 43 ? 16.093 8.003 -26.150 1.00 37.22 41 PHE B C 1
ATOM 1403 O O . PHE B 1 43 ? 17.277 7.972 -25.797 1.00 35.19 41 PHE B O 1
ATOM 1411 N N . GLU B 1 44 ? 15.102 8.281 -25.306 1.00 42.31 42 GLU B N 1
ATOM 1412 C CA . GLU B 1 44 ? 15.342 8.345 -23.863 1.00 41.84 42 GLU B CA 1
ATOM 1413 C C . GLU B 1 44 ? 15.321 6.966 -23.213 1.00 38.92 42 GLU B C 1
ATOM 1414 O O . GLU B 1 44 ? 15.732 6.812 -22.066 1.00 37.38 42 GLU B O 1
ATOM 1420 N N . GLY B 1 45 ? 14.840 5.968 -23.952 1.00 32.80 43 GLY B N 1
ATOM 1421 C CA . GLY B 1 45 ? 14.688 4.620 -23.421 1.00 29.51 43 GLY B CA 1
ATOM 1422 C C . GLY B 1 45 ? 15.988 3.942 -23.009 1.00 28.02 43 GLY B C 1
ATOM 1423 O O . GLY B 1 45 ? 16.071 3.373 -21.922 1.00 27.53 43 GLY B O 1
ATOM 1424 N N . PRO B 1 46 ? 16.957 3.857 -23.927 1.00 27.99 44 PRO B N 1
ATOM 1425 C CA . PRO B 1 46 ? 18.237 3.217 -23.560 1.00 27.32 44 PRO B CA 1
ATOM 1426 C C . PRO B 1 46 ? 18.900 3.815 -22.294 1.00 26.64 44 PRO B C 1
ATOM 1427 O O . PRO B 1 46 ? 19.313 3.069 -21.410 1.00 25.47 44 PRO B O 1
ATOM 1431 N N . PRO B 1 47 ? 19.033 5.153 -22.218 1.00 27.23 45 PRO B N 1
ATOM 1432 C CA . PRO B 1 47 ? 19.594 5.705 -20.987 1.00 26.89 45 PRO B CA 1
ATOM 1433 C C . PRO B 1 47 ? 18.743 5.414 -19.745 1.00 25.34 45 PRO B C 1
ATOM 1434 O O . PRO B 1 47 ? 19.290 5.166 -18.678 1.00 25.25 45 PRO B O 1
ATOM 1438 N N . LEU B 1 48 ? 17.420 5.495 -19.866 1.00 28.28 46 LEU B N 1
ATOM 1439 C CA . LEU B 1 48 ? 16.553 5.172 -18.733 1.00 27.92 46 LEU B CA 1
ATOM 1440 C C . LEU B 1 48 ? 16.852 3.754 -18.249 1.00 27.19 46 LEU B C 1
ATOM 1441 O O . LEU B 1 48 ? 17.093 3.536 -17.062 1.00 27.80 46 LEU B O 1
ATOM 1446 N N . ALA B 1 49 ? 16.911 2.812 -19.185 1.00 25.13 47 ALA B N 1
ATOM 1447 C CA . ALA B 1 49 ? 17.115 1.391 -18.861 1.00 24.11 47 ALA B CA 1
ATOM 1448 C C . ALA B 1 49 ? 18.441 1.185 -18.135 1.00 24.79 47 ALA B C 1
ATOM 1449 O O . ALA B 1 49 ? 18.552 0.394 -17.207 1.00 25.22 47 ALA B O 1
ATOM 1451 N N . THR B 1 50 ? 19.431 1.961 -18.540 1.00 28.64 48 THR B N 1
ATOM 1452 C CA . THR B 1 50 ? 20.779 1.911 -17.979 1.00 28.40 48 THR B CA 1
ATOM 1453 C C . THR B 1 50 ? 20.805 2.424 -16.505 1.00 27.66 48 THR B C 1
ATOM 1454 O O . THR B 1 50 ? 21.446 1.838 -15.614 1.00 25.31 48 THR B O 1
ATOM 1458 N N . ARG B 1 51 ? 19.973 3.422 -16.234 1.00 23.34 49 ARG B N 1
ATOM 1459 C CA . ARG B 1 51 ? 19.800 3.967 -14.896 1.00 23.59 49 ARG B CA 1
ATOM 1460 C C . ARG B 1 51 ? 19.032 3.004 -13.985 1.00 22.10 49 ARG B C 1
ATOM 1461 O O . ARG B 1 51 ? 19.371 2.842 -12.822 1.00 22.10 49 ARG B O 1
ATOM 1469 N N . LEU B 1 52 ? 18.001 2.366 -14.527 1.00 24.30 50 LEU B N 1
ATOM 1470 C CA . LEU B 1 52 ? 17.219 1.371 -13.799 1.00 23.96 50 LEU B CA 1
ATOM 1471 C C . LEU B 1 52 ? 18.069 0.150 -13.463 1.00 25.09 50 LEU B C 1
ATOM 1472 O O . LEU B 1 52 ? 18.064 -0.325 -12.326 1.00 25.78 50 LEU B O 1
ATOM 1477 N N . LEU B 1 53 ? 18.778 -0.367 -14.459 1.00 22.85 51 LEU B N 1
ATOM 1478 C CA . LEU B 1 53 ? 19.743 -1.446 -14.239 1.00 23.39 51 LEU B CA 1
ATOM 1479 C C . LEU B 1 53 ? 20.787 -1.135 -13.152 1.00 23.74 51 LEU B C 1
ATOM 1480 O O . LEU B 1 53 ? 20.992 -1.935 -12.246 1.00 23.39 51 LEU B O 1
ATOM 1485 N N . ALA B 1 54 ? 21.425 0.033 -13.234 1.00 24.73 52 ALA B N 1
ATOM 1486 C CA . ALA B 1 54 ? 22.470 0.421 -12.276 1.00 24.20 52 ALA B CA 1
ATOM 1487 C C . ALA B 1 54 ? 21.961 0.334 -10.852 1.00 23.94 52 ALA B C 1
ATOM 1488 O O . ALA B 1 54 ? 22.699 -0.048 -9.946 1.00 24.41 52 ALA B O 1
ATOM 1490 N N . HIS B 1 55 ? 20.728 0.788 -10.634 1.00 25.66 53 HIS B N 1
ATOM 1491 C CA . HIS B 1 55 ? 20.159 0.782 -9.294 1.00 25.10 53 HIS B CA 1
ATOM 1492 C C . HIS B 1 55 ? 19.950 -0.648 -8.784 1.00 26.66 53 HIS B C 1
ATOM 1493 O O . HIS B 1 55 ? 20.457 -1.011 -7.727 1.00 26.29 53 HIS B O 1
ATOM 1500 N N . LYS B 1 56 ? 19.289 -1.484 -9.586 1.00 26.16 54 LYS B N 1
ATOM 1501 C CA . LYS B 1 56 ? 19.092 -2.888 -9.216 1.00 26.21 54 LYS B CA 1
ATOM 1502 C C . LYS B 1 56 ? 20.423 -3.591 -8.918 1.00 25.78 54 LYS B C 1
ATOM 1503 O O . LYS B 1 56 ? 20.535 -4.337 -7.942 1.00 27.23 54 LYS B O 1
ATOM 1509 N N . ILE B 1 57 ? 21.410 -3.390 -9.789 1.00 23.12 55 ILE B N 1
ATOM 1510 C CA . ILE B 1 57 ? 22.697 -4.085 -9.679 1.00 23.60 55 ILE B CA 1
ATOM 1511 C C . ILE B 1 57 ? 23.411 -3.765 -8.363 1.00 23.96 55 ILE B C 1
ATOM 1512 O O . ILE B 1 57 ? 24.106 -4.610 -7.801 1.00 25.15 55 ILE B O 1
ATOM 1517 N N . GLN B 1 58 ? 23.156 -2.572 -7.835 1.00 24.81 56 GLN B N 1
ATOM 1518 C CA . GLN B 1 58 ? 23.739 -2.128 -6.572 1.00 26.64 56 GLN B CA 1
ATOM 1519 C C . GLN B 1 58 ? 22.900 -2.506 -5.349 1.00 26.87 56 GLN B C 1
ATOM 1520 O O . GLN B 1 58 ? 23.179 -2.057 -4.237 1.00 26.90 56 GLN B O 1
ATOM 1526 N N . SER B 1 59 ? 21.907 -3.370 -5.535 1.00 26.28 57 SER B N 1
ATOM 1527 C CA . SER B 1 59 ? 21.049 -3.769 -4.420 1.00 27.63 57 SER B CA 1
ATOM 1528 C C . SER B 1 59 ? 21.767 -4.618 -3.374 1.00 29.70 57 SER B C 1
ATOM 1529 O O . SER B 1 59 ? 22.462 -5.579 -3.718 1.00 30.60 57 SER B O 1
ATOM 1532 N N . PRO B 1 60 ? 21.550 -4.304 -2.080 1.00 35.88 58 PRO B N 1
ATOM 1533 C CA . PRO B 1 60 ? 22.005 -5.163 -0.986 1.00 37.67 58 PRO B CA 1
ATOM 1534 C C . PRO B 1 60 ? 21.446 -6.576 -1.087 1.00 38.25 58 PRO B C 1
ATOM 1535 O O . PRO B 1 60 ? 22.017 -7.511 -0.519 1.00 40.21 58 PRO B O 1
ATOM 1539 N N . GLN B 1 61 ? 20.350 -6.734 -1.820 1.00 31.75 59 GLN B N 1
ATOM 1540 C CA . GLN B 1 61 ? 19.687 -8.033 -1.912 1.00 32.34 59 GLN B CA 1
ATOM 1541 C C . GLN B 1 61 ? 20.226 -8.829 -3.092 1.00 32.20 59 GLN B C 1
ATOM 1542 O O . GLN B 1 61 ? 19.932 -8.530 -4.253 1.00 30.23 59 GLN B O 1
ATOM 1548 N N . GLU B 1 62 ? 21.020 -9.848 -2.789 1.00 34.38 60 GLU B N 1
ATOM 1549 C CA . GLU B 1 62 ? 21.846 -10.493 -3.802 1.00 33.98 60 GLU B CA 1
ATOM 1550 C C . GLU B 1 62 ? 21.047 -10.962 -5.011 1.00 33.04 60 GLU B C 1
ATOM 1551 O O . GLU B 1 62 ? 21.452 -10.734 -6.146 1.00 32.29 60 GLU B O 1
ATOM 1557 N N . TRP B 1 63 ? 19.930 -11.641 -4.772 1.00 32.84 61 TRP B N 1
ATOM 1558 C CA . TRP B 1 63 ? 19.178 -12.258 -5.867 1.00 33.67 61 TRP B CA 1
ATOM 1559 C C . TRP B 1 63 ? 18.609 -11.188 -6.784 1.00 31.45 61 TRP B C 1
ATOM 1560 O O . TRP B 1 63 ? 18.499 -11.387 -7.996 1.00 31.24 61 TRP B O 1
ATOM 1571 N N . GLU B 1 64 ? 18.312 -10.024 -6.214 1.00 29.80 62 GLU B N 1
ATOM 1572 C CA . GLU B 1 64 ? 17.924 -8.864 -7.012 1.00 28.56 62 GLU B CA 1
ATOM 1573 C C . GLU B 1 64 ? 19.053 -8.365 -7.935 1.00 27.22 62 GLU B C 1
ATOM 1574 O O . GLU B 1 64 ? 18.838 -8.153 -9.127 1.00 26.31 62 GLU B O 1
ATOM 1580 N N . ALA B 1 65 ? 20.260 -8.231 -7.389 1.00 26.71 63 ALA B N 1
ATOM 1581 C CA . ALA B 1 65 ? 21.414 -7.782 -8.158 1.00 26.22 63 ALA B CA 1
ATOM 1582 C C . ALA B 1 65 ? 21.798 -8.792 -9.239 1.00 28.56 63 ALA B C 1
ATOM 1583 O O . ALA B 1 65 ? 22.133 -8.417 -10.364 1.00 27.48 63 ALA B O 1
ATOM 1585 N N . ILE B 1 66 ? 21.720 -10.074 -8.883 1.00 33.71 64 ILE B N 1
ATOM 1586 C CA . ILE B 1 66 ? 22.099 -11.179 -9.757 1.00 35.59 64 ILE B CA 1
ATOM 1587 C C . ILE B 1 66 ? 21.153 -11.293 -10.957 1.00 34.65 64 ILE B C 1
ATOM 1588 O O . ILE B 1 66 ? 21.594 -11.444 -12.089 1.00 35.65 64 ILE B O 1
ATOM 1593 N N . GLN B 1 67 ? 19.858 -11.127 -10.715 1.00 29.42 65 GLN B N 1
ATOM 1594 C CA . GLN B 1 67 ? 18.895 -11.089 -11.802 1.00 27.48 65 GLN B CA 1
ATOM 1595 C C . GLN B 1 67 ? 19.101 -9.871 -12.699 1.00 25.97 65 GLN B C 1
ATOM 1596 O O . GLN B 1 67 ? 18.938 -9.957 -13.916 1.00 25.99 65 GLN B O 1
ATOM 1602 N N . ALA B 1 68 ? 19.445 -8.737 -12.088 1.00 26.81 66 ALA B N 1
ATOM 1603 C CA . ALA B 1 68 ? 19.693 -7.503 -12.829 1.00 26.26 66 ALA B CA 1
ATOM 1604 C C . ALA B 1 68 ? 20.908 -7.613 -13.749 1.00 25.72 66 ALA B C 1
ATOM 1605 O O . ALA B 1 68 ? 20.908 -7.088 -14.861 1.00 27.34 66 ALA B O 1
ATOM 1607 N N . LEU B 1 69 ? 21.947 -8.287 -13.278 1.00 26.51 67 LEU B N 1
ATOM 1608 C CA . LEU B 1 69 ? 23.119 -8.544 -14.120 1.00 27.58 67 LEU B CA 1
ATOM 1609 C C . LEU B 1 69 ? 22.772 -9.439 -15.307 1.00 27.85 67 LEU B C 1
ATOM 1610 O O . LEU B 1 69 ? 23.317 -9.278 -16.398 1.00 28.02 67 LEU B O 1
ATOM 1615 N N . THR B 1 70 ? 21.841 -10.361 -15.090 1.00 30.49 68 THR B N 1
ATOM 1616 C CA . THR B 1 70 ? 21.392 -11.259 -16.143 1.00 31.27 68 THR B CA 1
ATOM 1617 C C . THR B 1 70 ? 20.569 -10.526 -17.197 1.00 31.35 68 THR B C 1
ATOM 1618 O O . THR B 1 70 ? 20.652 -10.854 -18.383 1.00 32.85 68 THR B O 1
ATOM 1622 N N . VAL B 1 71 ? 19.790 -9.532 -16.767 1.00 26.09 69 VAL B N 1
ATOM 1623 C CA . VAL B 1 71 ? 19.114 -8.636 -17.706 1.00 25.21 69 VAL B CA 1
ATOM 1624 C C . VAL B 1 71 ? 20.132 -7.832 -18.518 1.00 25.82 69 VAL B C 1
ATOM 1625 O O . VAL B 1 71 ? 20.061 -7.792 -19.739 1.00 26.09 69 VAL B O 1
ATOM 1629 N N . LEU B 1 72 ? 21.073 -7.186 -17.835 1.00 28.36 70 LEU B N 1
ATOM 1630 C CA . LEU B 1 72 ? 22.090 -6.387 -18.506 1.00 27.25 70 LEU B CA 1
ATOM 1631 C C . LEU B 1 72 ? 22.832 -7.228 -19.537 1.00 29.46 70 LEU B C 1
ATOM 1632 O O . LEU B 1 72 ? 23.069 -6.779 -20.665 1.00 29.83 70 LEU B O 1
ATOM 1637 N N . GLU B 1 73 ? 23.204 -8.443 -19.146 1.00 30.65 71 GLU B N 1
ATOM 1638 C CA . GLU B 1 73 ? 23.918 -9.348 -20.052 1.00 32.87 71 GLU B CA 1
ATOM 1639 C C . GLU B 1 73 ? 23.083 -9.734 -21.275 1.00 32.31 71 GLU B C 1
ATOM 1640 O O . GLU B 1 73 ? 23.605 -9.821 -22.392 1.00 33.13 71 GLU B O 1
ATOM 1646 N N . THR B 1 74 ? 21.793 -9.968 -21.053 1.00 30.74 72 THR B N 1
ATOM 1647 C CA . THR B 1 74 ? 20.879 -10.371 -22.125 1.00 32.11 72 THR B CA 1
ATOM 1648 C C . THR B 1 74 ? 20.629 -9.220 -23.100 1.00 31.96 72 THR B C 1
ATOM 1649 O O . THR B 1 74 ? 20.783 -9.385 -24.310 1.00 33.87 72 THR B O 1
ATOM 1653 N N . CYS B 1 75 ? 20.353 -8.029 -22.566 1.00 27.78 73 CYS B N 1
ATOM 1654 C CA . CYS B 1 75 ? 20.094 -6.859 -23.413 1.00 27.85 73 CYS B CA 1
ATOM 1655 C C . CYS B 1 75 ? 21.323 -6.394 -24.201 1.00 28.87 73 CYS B C 1
ATOM 1656 O O . CYS B 1 75 ? 21.200 -5.922 -25.344 1.00 29.39 73 CYS B O 1
ATOM 1659 N N . MET B 1 76 ? 22.515 -6.566 -23.629 1.00 28.53 74 MET B N 1
ATOM 1660 C CA . MET B 1 76 ? 23.734 -6.316 -24.408 1.00 29.91 74 MET B CA 1
ATOM 1661 C C . MET B 1 76 ? 23.881 -7.281 -25.589 1.00 32.11 74 MET B C 1
ATOM 1662 O O . MET B 1 76 ? 24.308 -6.896 -26.691 1.00 33.21 74 MET B O 1
ATOM 1667 N N . LYS B 1 77 ? 23.515 -8.536 -25.359 1.00 38.88 75 LYS B N 1
ATOM 1668 C CA . LYS B 1 77 ? 23.483 -9.525 -26.424 1.00 41.12 75 LYS B CA 1
ATOM 1669 C C . LYS B 1 77 ? 22.428 -9.216 -27.491 1.00 40.91 75 LYS B C 1
ATOM 1670 O O . LYS B 1 77 ? 22.707 -9.322 -28.686 1.00 41.63 75 LYS B O 1
ATOM 1676 N N . SER B 1 78 ? 21.227 -8.823 -27.071 1.00 35.68 76 SER B N 1
ATOM 1677 C CA . SER B 1 78 ? 20.124 -8.696 -28.031 1.00 37.18 76 SER B CA 1
ATOM 1678 C C . SER B 1 78 ? 19.897 -7.307 -28.639 1.00 36.10 76 SER B C 1
ATOM 1679 O O . SER B 1 78 ? 19.310 -7.202 -29.715 1.00 37.25 76 SER B O 1
ATOM 1682 N N . CYS B 1 79 ? 20.430 -6.264 -27.998 1.00 33.34 77 CYS B N 1
ATOM 1683 C CA . CYS B 1 79 ? 20.154 -4.871 -28.388 1.00 32.26 77 CYS B CA 1
ATOM 1684 C C . CYS B 1 79 ? 21.312 -4.234 -29.159 1.00 33.84 77 CYS B C 1
ATOM 1685 O O . CYS B 1 79 ? 22.441 -4.713 -29.104 1.00 34.55 77 CYS B O 1
ATOM 1688 N N . GLY B 1 80 ? 21.031 -3.107 -29.811 1.00 34.06 78 GLY B N 1
ATOM 1689 C CA . GLY B 1 80 ? 21.932 -2.528 -30.796 1.00 35.67 78 GLY B CA 1
ATOM 1690 C C . GLY B 1 80 ? 22.644 -1.293 -30.282 1.00 35.06 78 GLY B C 1
ATOM 1691 O O . GLY B 1 80 ? 22.933 -1.187 -29.090 1.00 33.27 78 GLY B O 1
ATOM 1692 N N . LYS B 1 81 ? 22.914 -0.350 -31.179 1.00 37.65 79 LYS B N 1
ATOM 1693 C CA . LYS B 1 81 ? 23.940 0.667 -30.933 1.00 39.43 79 LYS B CA 1
ATOM 1694 C C . LYS B 1 81 ? 23.653 1.593 -29.753 1.00 37.41 79 LYS B C 1
ATOM 1695 O O . LYS B 1 81 ? 24.540 1.853 -28.930 1.00 37.54 79 LYS B O 1
ATOM 1701 N N . ARG B 1 82 ? 22.430 2.112 -29.686 1.00 36.84 80 ARG B N 1
ATOM 1702 C CA . ARG B 1 82 ? 22.086 3.122 -28.683 1.00 37.19 80 ARG B CA 1
ATOM 1703 C C . ARG B 1 82 ? 22.174 2.612 -27.243 1.00 35.23 80 ARG B C 1
ATOM 1704 O O . ARG B 1 82 ? 22.672 3.318 -26.356 1.00 35.68 80 ARG B O 1
ATOM 1712 N N . PHE B 1 83 ? 21.777 1.358 -27.029 1.00 31.18 81 PHE B N 1
ATOM 1713 C CA . PHE B 1 83 ? 21.942 0.726 -25.723 1.00 29.49 81 PHE B CA 1
ATOM 1714 C C . PHE B 1 83 ? 23.401 0.391 -25.426 1.00 29.90 81 PHE B C 1
ATOM 1715 O O . PHE B 1 83 ? 23.870 0.628 -24.318 1.00 28.60 81 PHE B O 1
ATOM 1723 N N . HIS B 1 84 ? 24.125 -0.138 -26.413 1.00 30.98 82 HIS B N 1
ATOM 1724 C CA . HIS B 1 84 ? 25.562 -0.366 -26.240 1.00 31.11 82 HIS B CA 1
ATOM 1725 C C . HIS B 1 84 ? 26.323 0.913 -25.854 1.00 31.37 82 HIS B C 1
ATOM 1726 O O . HIS B 1 84 ? 27.285 0.872 -25.072 1.00 30.98 82 HIS B O 1
ATOM 1733 N N . ASP B 1 85 ? 25.925 2.036 -26.451 1.00 32.22 83 ASP B N 1
ATOM 1734 C CA . ASP B 1 85 ? 26.616 3.310 -26.248 1.00 32.72 83 ASP B CA 1
ATOM 1735 C C . ASP B 1 85 ? 26.435 3.857 -24.834 1.00 31.15 83 ASP B C 1
ATOM 1736 O O . ASP B 1 85 ? 27.339 4.480 -24.294 1.00 32.12 83 ASP B O 1
ATOM 1741 N N . GLU B 1 86 ? 25.247 3.673 -24.263 1.00 31.79 84 GLU B N 1
ATOM 1742 C CA . GLU B 1 86 ? 24.981 4.099 -22.898 1.00 31.16 84 GLU B CA 1
ATOM 1743 C C . GLU B 1 86 ? 25.711 3.229 -21.871 1.00 30.27 84 GLU B C 1
ATOM 1744 O O . GLU B 1 86 ? 26.267 3.739 -20.895 1.00 31.09 84 GLU B O 1
ATOM 1750 N N . VAL B 1 87 ? 25.692 1.916 -22.083 1.00 29.46 85 VAL B N 1
ATOM 1751 C CA . VAL B 1 87 ? 26.448 1.000 -21.231 1.00 28.83 85 VAL B CA 1
ATOM 1752 C C . VAL B 1 87 ? 27.953 1.284 -21.300 1.00 30.65 85 VAL B C 1
ATOM 1753 O O . VAL B 1 87 ? 28.665 1.181 -20.290 1.00 30.27 85 VAL B O 1
ATOM 1757 N N . GLY B 1 88 ? 28.411 1.721 -22.470 1.00 29.52 86 GLY B N 1
ATOM 1758 C CA . GLY B 1 88 ? 29.830 2.014 -22.696 1.00 31.54 86 GLY B CA 1
ATOM 1759 C C . GLY B 1 88 ? 30.291 3.375 -22.201 1.00 32.86 86 GLY B C 1
ATOM 1760 O O . GLY B 1 88 ? 31.417 3.787 -22.462 1.00 33.19 86 GLY B O 1
ATOM 1761 N N . LYS B 1 89 ? 29.422 4.082 -21.487 1.00 36.20 87 LYS B N 1
ATOM 1762 C CA . LYS B 1 89 ? 29.782 5.367 -20.893 1.00 37.25 87 LYS B CA 1
ATOM 1763 C C . LYS B 1 89 ? 30.219 5.160 -19.444 1.00 36.09 87 LYS B C 1
ATOM 1764 O O . LYS B 1 89 ? 29.702 4.277 -18.771 1.00 35.59 87 LYS B O 1
ATOM 1770 N N . PHE B 1 90 ? 31.129 5.995 -18.950 1.00 33.14 88 PHE B N 1
ATOM 1771 C CA . PHE B 1 90 ? 31.498 5.948 -17.530 1.00 32.75 88 PHE B CA 1
ATOM 1772 C C . PHE B 1 90 ? 30.322 6.275 -16.630 1.00 31.47 88 PHE B C 1
ATOM 1773 O O . PHE B 1 90 ? 30.266 5.832 -15.491 1.00 32.07 88 PHE B O 1
ATOM 1781 N N . ARG B 1 91 ? 29.392 7.073 -17.145 1.00 38.64 89 ARG B N 1
ATOM 1782 C CA . ARG B 1 91 ? 28.150 7.370 -16.446 1.00 37.32 89 ARG B CA 1
ATOM 1783 C C . ARG B 1 91 ? 27.478 6.091 -15.952 1.00 34.90 89 ARG B C 1
ATOM 1784 O O . ARG B 1 91 ? 26.911 6.065 -14.854 1.00 33.94 89 ARG B O 1
ATOM 1792 N N . PHE B 1 92 ? 27.626 5.015 -16.721 1.00 26.82 90 PHE B N 1
ATOM 1793 C CA . PHE B 1 92 ? 27.094 3.712 -16.329 1.00 25.52 90 PHE B CA 1
ATOM 1794 C C . PHE B 1 92 ? 28.156 2.780 -15.735 1.00 26.86 90 PHE B C 1
ATOM 1795 O O . PHE B 1 92 ? 27.927 2.140 -14.711 1.00 26.39 90 PHE B O 1
ATOM 1803 N N . LEU B 1 93 ? 29.287 2.673 -16.429 1.00 28.51 91 LEU B N 1
ATOM 1804 C CA . LEU B 1 93 ? 30.428 1.878 -15.996 1.00 30.01 91 LEU B CA 1
ATOM 1805 C C . LEU B 1 93 ? 30.850 2.189 -14.553 1.00 30.11 91 LEU B C 1
ATOM 1806 O O . LEU B 1 93 ? 31.155 1.282 -13.776 1.00 30.73 91 LEU B O 1
ATOM 1811 N N . ASN B 1 94 ? 30.898 3.470 -14.207 1.00 31.50 92 ASN B N 1
ATOM 1812 C CA . ASN B 1 94 ? 31.231 3.872 -12.841 1.00 32.48 92 ASN B CA 1
ATOM 1813 C C . ASN B 1 94 ? 30.365 3.200 -11.782 1.00 30.73 92 ASN B C 1
ATOM 1814 O O . ASN B 1 94 ? 30.824 2.968 -10.662 1.00 31.09 92 ASN B O 1
ATOM 1819 N N . GLU B 1 95 ? 29.104 2.932 -12.121 1.00 27.36 93 GLU B N 1
ATOM 1820 C CA . GLU B 1 95 ? 28.178 2.297 -11.184 1.00 27.02 93 GLU B CA 1
ATOM 1821 C C . GLU B 1 95 ? 28.513 0.823 -10.931 1.00 27.53 93 GLU B C 1
ATOM 1822 O O . GLU B 1 95 ? 28.377 0.330 -9.806 1.00 28.20 93 GLU B O 1
ATOM 1828 N N . LEU B 1 96 ? 29.013 0.150 -11.964 1.00 26.09 94 LEU B N 1
ATOM 1829 C CA . LEU B 1 96 ? 29.604 -1.182 -11.822 1.00 26.50 94 LEU B CA 1
ATOM 1830 C C . LEU B 1 96 ? 30.944 -1.185 -11.070 1.00 28.56 94 LEU B C 1
ATOM 1831 O O . LEU B 1 96 ? 31.213 -2.098 -10.292 1.00 29.05 94 LEU B O 1
ATOM 1836 N N . ILE B 1 97 ? 31.776 -0.171 -11.305 1.00 29.77 95 ILE B N 1
ATOM 1837 C CA . ILE B 1 97 ? 33.055 -0.043 -10.594 1.00 30.24 95 ILE B CA 1
ATOM 1838 C C . ILE B 1 97 ? 32.877 0.157 -9.082 1.00 30.99 95 ILE B C 1
ATOM 1839 O O . ILE B 1 97 ? 33.591 -0.447 -8.276 1.00 31.60 95 ILE B O 1
ATOM 1844 N N . LYS B 1 98 ? 31.924 0.999 -8.701 1.00 32.02 96 LYS B N 1
ATOM 1845 C CA . LYS B 1 98 ? 31.585 1.180 -7.290 1.00 31.94 96 LYS B CA 1
ATOM 1846 C C . LYS B 1 98 ? 31.247 -0.143 -6.599 1.00 32.19 96 LYS B C 1
ATOM 1847 O O . LYS B 1 98 ? 31.649 -0.371 -5.460 1.00 33.50 96 LYS B O 1
ATOM 1853 N N . VAL B 1 99 ? 30.571 -1.037 -7.317 1.00 32.66 97 VAL B N 1
ATOM 1854 C CA . VAL B 1 99 ? 30.139 -2.322 -6.765 1.00 32.88 97 VAL B CA 1
ATOM 1855 C C . VAL B 1 99 ? 31.297 -3.276 -6.458 1.00 35.70 97 VAL B C 1
ATOM 1856 O O . VAL B 1 99 ? 31.227 -4.054 -5.494 1.00 37.80 97 VAL B O 1
ATOM 1860 N N . VAL B 1 100 ? 32.334 -3.254 -7.299 1.00 36.08 98 VAL B N 1
ATOM 1861 C CA . VAL B 1 100 ? 33.481 -4.157 -7.134 1.00 37.84 98 VAL B CA 1
ATOM 1862 C C . VAL B 1 100 ? 34.621 -3.539 -6.327 1.00 39.85 98 VAL B C 1
ATOM 1863 O O . VAL B 1 100 ? 35.516 -4.247 -5.873 1.00 42.60 98 VAL B O 1
ATOM 1867 N N . SER B 1 101 ? 34.574 -2.226 -6.122 1.00 42.72 99 SER B N 1
ATOM 1868 C CA . SER B 1 101 ? 35.670 -1.523 -5.453 1.00 44.45 99 SER B CA 1
ATOM 1869 C C . SER B 1 101 ? 35.534 -1.564 -3.932 1.00 45.92 99 SER B C 1
ATOM 1870 O O . SER B 1 101 ? 34.483 -1.223 -3.393 1.00 44.91 99 SER B O 1
ATOM 1873 N N . PRO B 1 102 ? 36.624 -1.923 -3.233 1.00 48.50 100 PRO B N 1
ATOM 1874 C CA . PRO B 1 102 ? 36.647 -1.869 -1.774 1.00 50.18 100 PRO B CA 1
ATOM 1875 C C . PRO B 1 102 ? 36.503 -0.448 -1.233 1.00 49.90 100 PRO B C 1
ATOM 1876 O O . PRO B 1 102 ? 36.113 -0.267 -0.081 1.00 50.70 100 PRO B O 1
ATOM 1880 N N . LYS B 1 103 ? 36.837 0.543 -2.039 1.00 46.85 101 LYS B N 1
ATOM 1881 C CA . LYS B 1 103 ? 36.615 1.948 -1.720 1.00 46.63 101 LYS B CA 1
ATOM 1882 C C . LYS B 1 103 ? 35.149 2.348 -1.700 1.00 44.59 101 LYS B C 1
ATOM 1883 O O . LYS B 1 103 ? 34.774 3.340 -1.144 1.00 44.61 101 LYS B O 1
ATOM 1889 N N . TYR B 1 104 ? 34.314 1.567 -2.343 1.00 43.83 102 TYR B N 1
ATOM 1890 C CA . TYR B 1 104 ? 32.899 1.892 -2.438 1.00 41.88 102 TYR B CA 1
ATOM 1891 C C . TYR B 1 104 ? 32.023 0.822 -1.798 1.00 41.57 102 TYR B C 1
ATOM 1892 O O . TYR B 1 104 ? 31.975 0.715 -0.569 1.00 42.88 102 TYR B O 1
ATOM 1901 N N . LEU B 1 105 ? 31.348 0.026 -2.624 1.00 38.48 103 LEU B N 1
ATOM 1902 C CA . LEU B 1 105 ? 30.398 -0.969 -2.128 1.00 37.67 103 LEU B CA 1
ATOM 1903 C C . LEU B 1 105 ? 31.003 -2.365 -2.026 1.00 38.74 103 LEU B C 1
ATOM 1904 O O . LEU B 1 105 ? 30.323 -3.308 -1.636 1.00 39.78 103 LEU B O 1
ATOM 1909 N N . GLY B 1 106 ? 32.284 -2.485 -2.357 1.00 38.93 104 GLY B N 1
ATOM 1910 C CA . GLY B 1 106 ? 32.913 -3.786 -2.562 1.00 41.35 104 GLY B CA 1
ATOM 1911 C C . GLY B 1 106 ? 32.926 -4.674 -1.334 1.00 44.73 104 GLY B C 1
ATOM 1912 O O . GLY B 1 106 ? 32.832 -5.896 -1.448 1.00 45.73 104 GLY B O 1
ATOM 1913 N N . SER B 1 107 ? 33.029 -4.059 -0.159 1.00 52.26 105 SER B N 1
ATOM 1914 C CA . SER B 1 107 ? 33.183 -4.803 1.093 1.00 56.50 105 SER B CA 1
ATOM 1915 C C . SER B 1 107 ? 31.918 -5.561 1.489 1.00 56.83 105 SER B C 1
ATOM 1916 O O . SER B 1 107 ? 31.989 -6.577 2.186 1.00 58.47 105 SER B O 1
ATOM 1919 N N . ARG B 1 108 ? 30.763 -5.046 1.076 1.00 62.50 106 ARG B N 1
ATOM 1920 C CA . ARG B 1 108 ? 29.491 -5.625 1.492 1.00 63.13 106 ARG B CA 1
ATOM 1921 C C . ARG B 1 108 ? 28.767 -6.285 0.330 1.00 60.42 106 ARG B C 1
ATOM 1922 O O . ARG B 1 108 ? 27.628 -6.729 0.467 1.00 61.31 106 ARG B O 1
ATOM 1930 N N . THR B 1 109 ? 29.443 -6.351 -0.811 1.00 46.49 107 THR B N 1
ATOM 1931 C CA . THR B 1 109 ? 28.931 -7.043 -1.985 1.00 43.35 107 THR B CA 1
ATOM 1932 C C . THR B 1 109 ? 29.508 -8.453 -2.016 1.00 45.08 107 THR B C 1
ATOM 1933 O O . THR B 1 109 ? 30.689 -8.654 -1.726 1.00 45.94 107 THR B O 1
ATOM 1937 N N . SER B 1 110 ? 28.668 -9.430 -2.339 1.00 44.59 108 SER B N 1
ATOM 1938 C CA . SER B 1 110 ? 29.104 -10.820 -2.373 1.00 46.94 108 SER B CA 1
ATOM 1939 C C . SER B 1 110 ? 30.071 -11.090 -3.522 1.00 48.21 108 SER B C 1
ATOM 1940 O O . SER B 1 110 ? 30.019 -10.434 -4.571 1.00 46.56 108 SER B O 1
ATOM 1943 N N . GLU B 1 111 ? 30.952 -12.061 -3.310 1.00 59.30 109 GLU B N 1
ATOM 1944 C CA . GLU B 1 111 ? 31.891 -12.510 -4.329 1.00 61.15 109 GLU B CA 1
ATOM 1945 C C . GLU B 1 111 ? 31.173 -12.917 -5.618 1.00 59.14 109 GLU B C 1
ATOM 1946 O O . GLU B 1 111 ? 31.685 -12.701 -6.715 1.00 59.29 109 GLU B O 1
ATOM 1952 N N . LYS B 1 112 ? 29.993 -13.512 -5.473 1.00 52.82 110 LYS B N 1
ATOM 1953 C CA . LYS B 1 112 ? 29.211 -13.986 -6.611 1.00 51.25 110 LYS B CA 1
ATOM 1954 C C . LYS B 1 112 ? 28.852 -12.825 -7.540 1.00 47.83 110 LYS B C 1
ATOM 1955 O O . LYS B 1 112 ? 29.111 -12.872 -8.751 1.00 46.73 110 LYS B O 1
ATOM 1961 N N . VAL B 1 113 ? 28.249 -11.787 -6.963 1.00 41.40 111 VAL B N 1
ATOM 1962 C CA . VAL B 1 113 ? 27.875 -10.595 -7.716 1.00 38.45 111 VAL B CA 1
ATOM 1963 C C . VAL B 1 113 ? 29.101 -9.953 -8.356 1.00 37.98 111 VAL B C 1
ATOM 1964 O O . VAL B 1 113 ? 29.114 -9.697 -9.560 1.00 36.14 111 VAL B O 1
ATOM 1968 N N . LYS B 1 114 ? 30.130 -9.705 -7.548 1.00 39.50 112 LYS B N 1
ATOM 1969 C CA . LYS B 1 114 ? 31.356 -9.088 -8.040 1.00 40.17 112 LYS B CA 1
ATOM 1970 C C . LYS B 1 114 ? 32.019 -9.889 -9.162 1.00 41.59 112 LYS B C 1
ATOM 1971 O O . LYS B 1 114 ? 32.457 -9.317 -10.160 1.00 41.66 112 LYS B O 1
ATOM 1977 N N . ASN B 1 115 ? 32.080 -11.206 -9.002 1.00 41.79 113 ASN B N 1
ATOM 1978 C CA . ASN B 1 115 ? 32.612 -12.074 -10.047 1.00 43.53 113 ASN B CA 1
ATOM 1979 C C . ASN B 1 115 ? 31.852 -11.940 -11.363 1.00 41.56 113 ASN B C 1
ATOM 1980 O O . ASN B 1 115 ? 32.458 -11.879 -12.432 1.00 41.91 113 ASN B O 1
ATOM 1985 N N . LYS B 1 116 ? 30.525 -11.911 -11.280 1.00 39.23 114 LYS B N 1
ATOM 1986 C CA . LYS B 1 116 ? 29.687 -11.758 -12.468 1.00 39.11 114 LYS B CA 1
ATOM 1987 C C . LYS B 1 116 ? 29.937 -10.431 -13.197 1.00 38.00 114 LYS B C 1
ATOM 1988 O O . LYS B 1 116 ? 29.974 -10.388 -14.430 1.00 38.10 114 LYS B O 1
ATOM 1994 N N . ILE B 1 117 ? 30.159 -9.362 -12.438 1.00 38.97 115 ILE B N 1
ATOM 1995 C CA . ILE B 1 117 ? 30.464 -8.062 -13.042 1.00 38.49 115 ILE B CA 1
ATOM 1996 C C . ILE B 1 117 ? 31.809 -8.060 -13.778 1.00 40.75 115 ILE B C 1
ATOM 1997 O O . ILE B 1 117 ? 31.901 -7.564 -14.902 1.00 40.60 115 ILE B O 1
ATOM 2002 N N . LEU B 1 118 ? 32.843 -8.622 -13.153 1.00 38.92 116 LEU B N 1
ATOM 2003 C CA . LEU B 1 118 ? 34.168 -8.697 -13.781 1.00 41.59 116 LEU B CA 1
ATOM 2004 C C . LEU B 1 118 ? 34.124 -9.541 -15.049 1.00 42.61 116 LEU B C 1
ATOM 2005 O O . LEU B 1 118 ? 34.766 -9.222 -16.051 1.00 43.78 116 LEU B O 1
ATOM 2010 N N . GLU B 1 119 ? 33.425 -10.665 -14.960 1.00 47.82 117 GLU B N 1
ATOM 2011 C CA . GLU B 1 119 ? 33.234 -11.557 -16.088 1.00 48.99 117 GLU B CA 1
ATOM 2012 C C . GLU B 1 119 ? 32.489 -10.886 -17.245 1.00 46.55 117 GLU B C 1
ATOM 2013 O O . GLU B 1 119 ? 32.892 -11.003 -18.398 1.00 47.59 117 GLU B O 1
ATOM 2019 N N . LEU B 1 120 ? 31.419 -10.157 -16.938 1.00 39.25 118 LEU B N 1
ATOM 2020 C CA . LEU B 1 120 ? 30.706 -9.411 -17.969 1.00 36.93 118 LEU B CA 1
ATOM 2021 C C . LEU B 1 120 ? 31.635 -8.420 -18.647 1.00 37.18 118 LEU B C 1
ATOM 2022 O O . LEU B 1 120 ? 31.645 -8.303 -19.867 1.00 36.15 118 LEU B O 1
ATOM 2027 N N . LEU B 1 121 ? 32.386 -7.676 -17.841 1.00 40.30 119 LEU B N 1
ATOM 2028 C CA . LEU B 1 121 ? 33.208 -6.590 -18.354 1.00 40.33 119 LEU B CA 1
ATOM 2029 C C . LEU B 1 121 ? 34.247 -7.149 -19.312 1.00 43.57 119 LEU B C 1
ATOM 2030 O O . LEU B 1 121 ? 34.435 -6.619 -20.404 1.00 43.66 119 LEU B O 1
ATOM 2035 N N . TYR B 1 122 ? 34.849 -8.271 -18.929 1.00 48.98 120 TYR B N 1
ATOM 2036 C CA . TYR B 1 122 ? 35.773 -8.998 -19.793 1.00 53.83 120 TYR B CA 1
ATOM 2037 C C . TYR B 1 122 ? 35.157 -9.385 -21.136 1.00 55.20 120 TYR B C 1
ATOM 2038 O O . TYR B 1 122 ? 35.726 -9.103 -22.194 1.00 57.03 120 TYR B O 1
ATOM 2047 N N . SER B 1 123 ? 34.009 -10.058 -21.092 1.00 58.22 121 SER B N 1
ATOM 2048 C CA . SER B 1 123 ? 33.389 -10.577 -22.309 1.00 59.43 121 SER B CA 1
ATOM 2049 C C . SER B 1 123 ? 33.074 -9.448 -23.284 1.00 58.56 121 SER B C 1
ATOM 2050 O O . SER B 1 123 ? 33.079 -9.646 -24.499 1.00 60.46 121 SER B O 1
ATOM 2053 N N . TRP B 1 124 ? 32.868 -8.250 -22.744 1.00 50.35 122 TRP B N 1
ATOM 2054 C CA . TRP B 1 124 ? 32.623 -7.063 -23.558 1.00 49.73 122 TRP B CA 1
ATOM 2055 C C . TRP B 1 124 ? 33.895 -6.449 -24.151 1.00 52.14 122 TRP B C 1
ATOM 2056 O O . TRP B 1 124 ? 33.834 -5.788 -25.191 1.00 52.94 122 TRP B O 1
ATOM 2067 N N . THR B 1 125 ? 35.027 -6.610 -23.469 1.00 52.56 123 THR B N 1
ATOM 2068 C CA . THR B 1 125 ? 36.303 -6.137 -24.011 1.00 55.44 123 THR B CA 1
ATOM 2069 C C . THR B 1 125 ? 36.716 -6.989 -25.205 1.00 58.93 123 THR B C 1
ATOM 2070 O O . THR B 1 125 ? 37.431 -6.525 -26.097 1.00 60.90 123 THR B O 1
ATOM 2074 N N . VAL B 1 126 ? 36.237 -8.232 -25.214 1.00 63.98 124 VAL B N 1
ATOM 2075 C CA . VAL B 1 126 ? 36.486 -9.176 -26.296 1.00 67.07 124 VAL B CA 1
ATOM 2076 C C . VAL B 1 126 ? 35.457 -9.030 -27.419 1.00 67.08 124 VAL B C 1
ATOM 2077 O O . VAL B 1 126 ? 35.817 -8.901 -28.590 1.00 69.05 124 VAL B O 1
ATOM 2081 N N . GLY B 1 127 ? 34.181 -9.008 -27.050 1.00 67.49 125 GLY B N 1
ATOM 2082 C CA . GLY B 1 127 ? 33.090 -8.992 -28.020 1.00 68.06 125 GLY B CA 1
ATOM 2083 C C . GLY B 1 127 ? 32.741 -7.622 -28.574 1.00 67.98 125 GLY B C 1
ATOM 2084 O O . GLY B 1 127 ? 32.170 -7.518 -29.660 1.00 68.97 125 GLY B O 1
ATOM 2085 N N . LEU B 1 128 ? 33.058 -6.568 -27.823 1.00 69.02 126 LEU B N 1
ATOM 2086 C CA . LEU B 1 128 ? 32.845 -5.195 -28.294 1.00 69.29 126 LEU B CA 1
ATOM 2087 C C . LEU B 1 128 ? 34.109 -4.332 -28.186 1.00 70.85 126 LEU B C 1
ATOM 2088 O O . LEU B 1 128 ? 34.155 -3.399 -27.379 1.00 70.15 126 LEU B O 1
ATOM 2093 N N . PRO B 1 129 ? 35.116 -4.605 -29.038 1.00 68.35 127 PRO B N 1
ATOM 2094 C CA . PRO B 1 129 ? 36.425 -3.945 -28.982 1.00 70.07 127 PRO B CA 1
ATOM 2095 C C . PRO B 1 129 ? 36.349 -2.421 -29.118 1.00 69.68 127 PRO B C 1
ATOM 2096 O O . PRO B 1 129 ? 37.314 -1.724 -28.798 1.00 70.64 127 PRO B O 1
ATOM 2100 N N . GLU B 1 130 ? 35.203 -1.915 -29.565 1.00 79.19 128 GLU B N 1
ATOM 2101 C CA . GLU B 1 130 ? 35.095 -0.534 -30.030 1.00 79.15 128 GLU B CA 1
ATOM 2102 C C . GLU B 1 130 ? 34.491 0.381 -28.969 1.00 75.55 128 GLU B C 1
ATOM 2103 O O . GLU B 1 130 ? 34.534 1.605 -29.090 1.00 75.94 128 GLU B O 1
ATOM 2109 N N . GLU B 1 131 ? 33.903 -0.215 -27.940 1.00 67.45 129 GLU B N 1
ATOM 2110 C CA . GLU B 1 131 ? 33.620 0.523 -26.721 1.00 64.12 129 GLU B CA 1
ATOM 2111 C C . GLU B 1 131 ? 34.915 0.654 -25.930 1.00 63.81 129 GLU B C 1
ATOM 2112 O O . GLU B 1 131 ? 35.279 -0.247 -25.172 1.00 65.18 129 GLU B O 1
ATOM 2118 N N . VAL B 1 132 ? 35.646 1.741 -26.172 1.00 50.21 130 VAL B N 1
ATOM 2119 C CA . VAL B 1 132 ? 36.994 1.900 -25.627 1.00 49.12 130 VAL B CA 1
ATOM 2120 C C . VAL B 1 132 ? 37.002 2.237 -24.133 1.00 46.12 130 VAL B C 1
ATOM 2121 O O . VAL B 1 132 ? 38.009 2.045 -23.451 1.00 45.66 130 VAL B O 1
ATOM 2125 N N . LYS B 1 133 ? 35.882 2.754 -23.634 1.00 44.56 131 LYS B N 1
ATOM 2126 C CA . LYS B 1 133 ? 35.774 3.097 -22.218 1.00 42.55 131 LYS B CA 1
ATOM 2127 C C . LYS B 1 133 ? 35.587 1.847 -21.370 1.00 40.71 131 LYS B C 1
ATOM 2128 O O . LYS B 1 133 ? 36.097 1.770 -20.250 1.00 39.98 131 LYS B O 1
ATOM 2134 N N . ILE B 1 134 ? 34.898 0.854 -21.931 1.00 40.72 132 ILE B N 1
ATOM 2135 C CA . ILE B 1 134 ? 34.810 -0.466 -21.312 1.00 40.84 132 ILE B CA 1
ATOM 2136 C C . ILE B 1 134 ? 36.199 -1.067 -21.109 1.00 42.14 132 ILE B C 1
ATOM 2137 O O . ILE B 1 134 ? 36.506 -1.595 -20.038 1.00 41.01 132 ILE B O 1
ATOM 2142 N N . ALA B 1 135 ? 37.048 -0.947 -22.128 1.00 45.98 133 ALA B N 1
ATOM 2143 C CA . ALA B 1 135 ? 38.429 -1.423 -22.045 1.00 48.14 133 ALA B CA 1
ATOM 2144 C C . ALA B 1 135 ? 39.232 -0.611 -21.032 1.00 48.72 133 ALA B C 1
ATOM 2145 O O . ALA B 1 135 ? 39.929 -1.174 -20.182 1.00 49.48 133 ALA B O 1
ATOM 2147 N N . GLU B 1 136 ? 39.116 0.713 -21.114 1.00 56.49 134 GLU B N 1
ATOM 2148 C CA . GLU B 1 136 ? 39.662 1.600 -20.086 1.00 56.82 134 GLU B CA 1
ATOM 2149 C C . GLU B 1 136 ? 39.340 1.106 -18.675 1.00 54.57 134 GLU B C 1
ATOM 2150 O O . GLU B 1 136 ? 40.243 0.933 -17.854 1.00 55.37 134 GLU B O 1
ATOM 2156 N N . ALA B 1 137 ? 38.056 0.882 -18.396 1.00 38.94 135 ALA B N 1
ATOM 2157 C CA . ALA B 1 137 ? 37.615 0.549 -17.046 1.00 38.04 135 ALA B CA 1
ATOM 2158 C C . ALA B 1 137 ? 38.153 -0.806 -16.592 1.00 39.07 135 ALA B C 1
ATOM 2159 O O . ALA B 1 137 ? 38.574 -0.963 -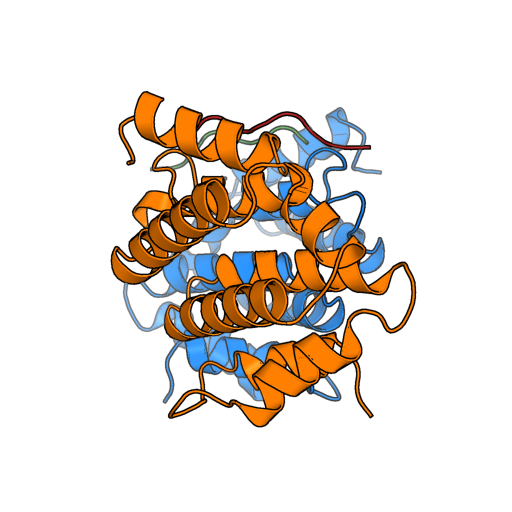15.447 1.00 39.62 135 ALA B O 1
ATOM 2161 N N . TYR B 1 138 ? 38.172 -1.772 -17.503 1.00 42.50 136 TYR B N 1
ATOM 2162 C CA . TYR B 1 138 ? 38.671 -3.111 -17.197 1.00 44.00 136 TYR B CA 1
ATOM 2163 C C . TYR B 1 138 ? 40.184 -3.076 -16.952 1.00 46.54 136 TYR B C 1
ATOM 2164 O O . TYR B 1 138 ? 40.701 -3.760 -16.068 1.00 47.11 136 TYR B O 1
ATOM 2173 N N . GLN B 1 139 ? 40.882 -2.246 -17.718 1.00 50.64 137 GLN B N 1
ATOM 2174 C CA . GLN B 1 139 ? 42.327 -2.077 -17.553 1.00 53.58 137 GLN B CA 1
ATOM 2175 C C . GLN B 1 139 ? 42.668 -1.395 -16.224 1.00 52.75 137 GLN B C 1
ATOM 2176 O O . GLN B 1 139 ? 43.664 -1.729 -15.581 1.00 54.82 137 GLN B O 1
ATOM 2182 N N . MET B 1 140 ? 41.825 -0.449 -15.812 1.00 45.37 138 MET B N 1
ATOM 2183 C CA . MET B 1 140 ? 41.931 0.167 -14.493 1.00 44.96 138 MET B CA 1
ATOM 2184 C C . MET B 1 140 ? 41.776 -0.869 -13.378 1.00 45.74 138 MET B C 1
ATOM 2185 O O . MET B 1 140 ? 42.519 -0.847 -12.394 1.00 46.37 138 MET B O 1
ATOM 2190 N N . LEU B 1 141 ? 40.851 -1.808 -13.569 1.00 45.06 139 LEU B N 1
ATOM 2191 C CA . LEU B 1 141 ? 40.548 -2.825 -12.561 1.00 45.40 139 LEU B CA 1
ATOM 2192 C C . LEU B 1 141 ? 41.692 -3.820 -12.370 1.00 48.80 139 LEU B C 1
ATOM 2193 O O . LEU B 1 141 ? 41.975 -4.237 -11.245 1.00 49.71 139 LEU B O 1
ATOM 2198 N N . LYS B 1 142 ? 42.346 -4.196 -13.467 1.00 55.18 140 LYS B N 1
ATOM 2199 C CA . LYS B 1 142 ? 43.611 -4.932 -13.392 1.00 59.17 140 LYS B CA 1
ATOM 2200 C C . LYS B 1 142 ? 44.684 -4.112 -12.673 1.00 61.16 140 LYS B C 1
ATOM 2201 O O . LYS B 1 142 ? 45.317 -4.589 -11.726 1.00 63.00 140 LYS B O 1
ATOM 2207 N N . LYS B 1 143 ? 44.887 -2.882 -13.139 1.00 61.52 141 LYS B N 1
ATOM 2208 C CA . LYS B 1 143 ? 45.824 -1.952 -12.511 1.00 63.63 141 LYS B CA 1
ATOM 2209 C C . LYS B 1 143 ? 45.596 -1.863 -11.002 1.00 63.03 141 LYS B C 1
ATOM 2210 O O . LYS B 1 143 ? 46.547 -1.858 -10.222 1.00 65.19 141 LYS B O 1
ATOM 2216 N N . GLN B 1 144 ? 44.332 -1.794 -10.597 1.00 55.12 142 GLN B N 1
ATOM 2217 C CA . GLN B 1 144 ? 43.991 -1.637 -9.188 1.00 54.88 142 GLN B CA 1
ATOM 2218 C C . GLN B 1 144 ? 43.970 -2.973 -8.445 1.00 56.52 142 GLN B C 1
ATOM 2219 O O . GLN B 1 144 ? 43.701 -3.020 -7.244 1.00 56.04 142 GLN B O 1
ATOM 2225 N N . GLY B 1 145 ? 44.265 -4.054 -9.164 1.00 64.57 143 GLY B N 1
ATOM 2226 C CA . GLY B 1 145 ? 44.479 -5.358 -8.542 1.00 67.75 143 GLY B CA 1
ATOM 2227 C C . GLY B 1 145 ? 43.194 -6.081 -8.188 1.00 66.61 143 GLY B C 1
ATOM 2228 O O . GLY B 1 145 ? 43.221 -7.130 -7.541 1.00 67.88 143 GLY B O 1
ATOM 2229 N N . ILE B 1 146 ? 42.066 -5.523 -8.624 1.00 60.81 144 ILE B N 1
ATOM 2230 C CA . ILE B 1 146 ? 40.763 -6.155 -8.438 1.00 59.81 144 ILE B CA 1
ATOM 2231 C C . ILE B 1 146 ? 40.563 -7.333 -9.395 1.00 61.46 144 ILE B C 1
ATOM 2232 O O . ILE B 1 146 ? 40.129 -8.409 -8.975 1.00 62.32 144 ILE B O 1
ATOM 2237 N N . VAL B 1 147 ? 40.920 -7.143 -10.669 1.00 64.86 145 VAL B N 1
ATOM 2238 C CA . VAL B 1 147 ? 41.021 -8.243 -11.621 1.00 66.25 145 VAL B CA 1
ATOM 2239 C C . VAL B 1 147 ? 42.467 -8.698 -11.786 1.00 69.99 145 VAL B C 1
ATOM 2240 O O . VAL B 1 147 ? 43.408 -7.939 -11.537 1.00 95.65 145 VAL B O 1
ATOM 2254 N N . ASP C 2 6 ? 32.201 3.007 13.893 1.00 91.61 6 ASP C N 1
ATOM 2255 C CA . ASP C 2 6 ? 33.277 3.645 13.146 1.00 88.17 6 ASP C CA 1
ATOM 2256 C C . ASP C 2 6 ? 32.673 4.216 11.869 1.00 83.76 6 ASP C C 1
ATOM 2257 O O . ASP C 2 6 ? 32.075 3.486 11.076 1.00 84.10 6 ASP C O 1
ATOM 2262 N N . ASP C 2 7 ? 32.717 5.538 11.743 1.00 43.99 7 ASP C N 1
ATOM 2263 C CA . ASP C 2 7 ? 31.975 6.235 10.700 1.00 38.44 7 ASP C CA 1
ATOM 2264 C C . ASP C 2 7 ? 32.923 6.590 9.572 1.00 36.61 7 ASP C C 1
ATOM 2265 O O . ASP C 2 7 ? 34.144 6.434 9.708 1.00 34.83 7 ASP C O 1
ATOM 2270 N N . VAL C 2 8 ? 32.349 7.033 8.456 1.00 30.61 8 VAL C N 1
ATOM 2271 C CA . VAL C 2 8 ? 33.108 7.581 7.329 1.00 29.08 8 VAL C CA 1
ATOM 2272 C C . VAL C 2 8 ? 33.063 9.118 7.313 1.00 27.58 8 VAL C C 1
ATOM 2273 O O . VAL C 2 8 ? 32.189 9.728 7.940 1.00 24.65 8 VAL C O 1
ATOM 2277 N N . PRO C 2 9 ? 33.975 9.752 6.558 1.00 27.98 9 PRO C N 1
ATOM 2278 C CA . PRO C 2 9 ? 33.920 11.210 6.386 1.00 27.39 9 PRO C CA 1
ATOM 2279 C C . PRO C 2 9 ? 32.648 11.707 5.688 1.00 26.70 9 PRO C C 1
ATOM 2280 O O . PRO C 2 9 ? 32.082 11.006 4.843 1.00 27.98 9 PRO C O 1
ATOM 2284 N N . MET C 2 10 ? 32.208 12.912 6.046 1.00 27.83 10 MET C N 1
ATOM 2285 C CA . MET C 2 10 ? 31.060 13.532 5.398 1.00 28.07 10 MET C CA 1
ATOM 2286 C C . MET C 2 10 ? 31.399 13.885 3.949 1.00 27.33 10 MET C C 1
ATOM 2287 O O . MET C 2 10 ? 32.409 14.528 3.680 1.00 26.96 10 MET C O 1
ATOM 2292 N N . VAL C 2 11 ? 30.526 13.491 3.027 1.00 31.39 11 VAL C N 1
ATOM 2293 C CA . VAL C 2 11 ? 30.606 13.929 1.638 1.00 29.60 11 VAL C CA 1
ATOM 2294 C C . VAL C 2 11 ? 30.062 15.355 1.510 1.00 28.12 11 VAL C C 1
ATOM 2295 O O . VAL C 2 11 ? 29.019 15.687 2.087 1.00 28.72 11 VAL C O 1
ATOM 2299 N N . ILE C 2 12 ? 30.762 16.189 0.746 1.00 29.12 12 ILE C N 1
ATOM 2300 C CA . ILE C 2 12 ? 30.312 17.576 0.503 1.00 25.67 12 ILE C CA 1
ATOM 2301 C C . ILE C 2 12 ? 29.451 17.632 -0.767 1.00 22.09 12 ILE C C 1
ATOM 2302 O O . ILE C 2 12 ? 29.852 17.096 -1.801 1.00 20.85 12 ILE C O 1
ATOM 2307 N N . ALA C 2 13 ? 28.269 18.229 -0.648 0.50 19.04 13 ALA C N 1
ATOM 2308 C CA . ALA C 2 13 ? 27.281 18.254 -1.715 0.50 17.47 13 ALA C CA 1
ATOM 2309 C C . ALA C 2 13 ? 27.684 19.197 -2.835 0.50 16.04 13 ALA C C 1
ATOM 2310 O O . ALA C 2 13 ? 28.457 20.132 -2.621 0.50 13.41 13 ALA C O 1
ATOM 2323 N N . ASP D 2 6 ? 28.929 14.194 -23.078 1.00 105.18 6 ASP D N 1
ATOM 2324 C CA . ASP D 2 6 ? 28.121 14.470 -21.886 1.00 102.81 6 ASP D CA 1
ATOM 2325 C C . ASP D 2 6 ? 28.557 13.622 -20.696 1.00 100.55 6 ASP D C 1
ATOM 2326 O O . ASP D 2 6 ? 27.911 13.624 -19.646 1.00 100.12 6 ASP D O 1
ATOM 2331 N N . ASP D 2 7 ? 29.686 12.939 -20.850 1.00 52.00 7 ASP D N 1
ATOM 2332 C CA . ASP D 2 7 ? 30.049 11.850 -19.959 1.00 48.90 7 ASP D CA 1
ATOM 2333 C C . ASP D 2 7 ? 30.861 12.360 -18.771 1.00 47.22 7 ASP D C 1
ATOM 2334 O O . ASP D 2 7 ? 31.419 13.454 -18.817 1.00 46.77 7 ASP D O 1
ATOM 2339 N N . VAL D 2 8 ? 30.874 11.582 -17.691 1.00 43.38 8 VAL D N 1
ATOM 2340 C CA . VAL D 2 8 ? 31.657 11.911 -16.501 1.00 41.45 8 VAL D CA 1
ATOM 2341 C C . VAL D 2 8 ? 33.031 11.247 -16.560 1.00 42.16 8 VAL D C 1
ATOM 2342 O O . VAL D 2 8 ? 33.239 10.326 -17.351 1.00 42.56 8 VAL D O 1
ATOM 2346 N N . PRO D 2 9 ? 33.978 11.718 -15.726 1.00 43.54 9 PRO D N 1
ATOM 2347 C CA . PRO D 2 9 ? 35.257 11.026 -15.562 1.00 43.55 9 PRO D CA 1
ATOM 2348 C C . PRO D 2 9 ? 35.083 9.624 -14.981 1.00 44.33 9 PRO D C 1
ATOM 2349 O O . PRO D 2 9 ? 34.093 9.350 -14.288 1.00 42.87 9 PRO D O 1
ATOM 2353 N N . MET D 2 10 ? 36.054 8.756 -15.255 1.00 40.94 10 MET D N 1
ATOM 2354 C CA . MET D 2 10 ? 36.129 7.434 -14.639 1.00 41.60 10 MET D CA 1
ATOM 2355 C C . MET D 2 10 ? 36.426 7.528 -13.145 1.00 40.29 10 MET D C 1
ATOM 2356 O O . MET D 2 10 ? 37.300 8.298 -12.713 1.00 39.16 10 MET D O 1
ATOM 2361 N N . VAL D 2 11 ? 35.712 6.717 -12.367 1.00 39.14 11 VA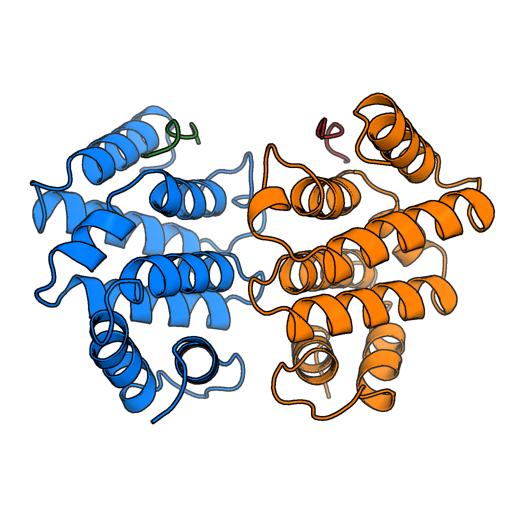L D N 1
ATOM 2362 C CA . VAL D 2 11 ? 36.046 6.462 -10.965 1.00 38.16 11 VAL D CA 1
ATOM 2363 C C . VAL D 2 11 ? 37.178 5.441 -10.851 1.00 38.35 11 VAL D C 1
ATOM 2364 O O . VAL D 2 11 ? 37.199 4.454 -11.582 1.00 38.99 11 VAL D O 1
ATOM 2368 N N . ILE D 2 12 ? 38.144 5.700 -9.970 1.00 39.21 12 ILE D N 1
ATOM 2369 C CA . ILE D 2 12 ? 39.202 4.726 -9.706 1.00 37.80 12 ILE D CA 1
ATOM 2370 C C . ILE D 2 12 ? 38.776 3.760 -8.600 1.00 37.11 12 IL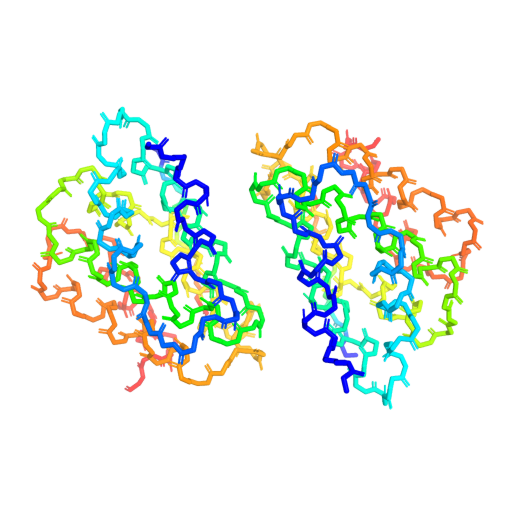E D C 1
ATOM 2371 O O . ILE D 2 12 ? 38.401 4.185 -7.501 1.00 36.28 12 ILE D O 1
ATOM 2376 N N . ALA D 2 13 ? 38.864 2.464 -8.894 1.00 41.98 13 ALA D N 1
ATOM 2377 C CA . ALA D 2 13 ? 38.499 1.406 -7.953 1.00 40.02 13 ALA D CA 1
ATOM 2378 C C . ALA D 2 13 ? 39.474 1.330 -6.779 1.00 39.41 13 ALA D C 1
ATOM 2379 O O . ALA D 2 13 ? 39.176 0.751 -5.732 1.00 37.30 13 ALA D O 1
#